Protein AF-A0A2V7TLX1-F1 (afdb_monomer_lite)

pLDDT: mean 91.89, std 9.74, range [43.75, 98.81]

Sequence (243 aa):
MSEQTPYLSAVVTSRNDDHGGNLLPRMQVFTSAFIEQCKRHGLAAELIVVEWNPPPKRPSLADALRWPQDPGPCRVRLIRVPPEIHRRLRHAEALPLFQMIAKNAGIRRARGRFVLSTNIDILFSDELMRFLASGTLEPGRMYRIDRHDVLPDVPVDAPVEEQLAYCERHLLRVNTLEGTFRVEPEGLWQLDPEDIAGKDSGIRLGRGWYPPYADVGIPYRWAHTEAEIIVLPD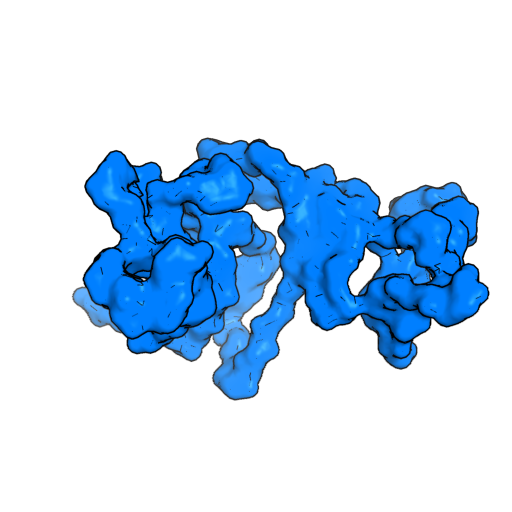GSPGSGLVV

Radius of gyration: 20.84 Å; chains: 1; bounding box: 49×42×55 Å

Secondary structure (DSSP, 8-state):
---PPPSEEEEEEE-SS-TTSSHHHHHHHHHHHHHHHHHHHT--EEEEEEEES--TTS--HHHHS---S--TTEEEEEEEE-HHHHTTSTTTTT-S--HHHHHHHHHTT--SSEEEE--TT-PPPHHHHHHHHTT---TT-----PEEEE-S---TTS-HHHHHHHHHHSEEEEE-SS-EEEB-TTSPBPPPSSSSS-TTSSEEE-TTEEEEEEETTEEEEEE-TT--EEE-TTS-GGGPEE-

Structure (mmCIF, N/CA/C/O backbone):
data_AF-A0A2V7TLX1-F1
#
_entry.id   AF-A0A2V7TLX1-F1
#
loop_
_atom_site.group_PDB
_atom_site.id
_atom_site.type_symbol
_atom_site.label_atom_id
_atom_site.label_alt_id
_atom_site.label_comp_id
_atom_site.label_asym_id
_atom_site.label_entity_id
_atom_site.label_seq_id
_atom_site.pdbx_PDB_ins_code
_atom_site.Cartn_x
_atom_site.Cartn_y
_atom_site.Cartn_z
_atom_site.occupancy
_atom_site.B_iso_or_equiv
_atom_site.auth_seq_id
_atom_site.auth_comp_id
_atom_site.auth_asym_id
_atom_site.auth_atom_id
_atom_site.pdbx_PDB_model_num
ATOM 1 N N . MET A 1 1 ? -13.221 20.605 21.658 1.00 43.75 1 MET A N 1
ATOM 2 C CA . MET A 1 1 ? -12.476 20.677 20.383 1.00 43.75 1 MET A CA 1
ATOM 3 C C . MET A 1 1 ? -13.393 20.133 19.307 1.00 43.75 1 MET A C 1
ATOM 5 O O . MET A 1 1 ? -13.808 18.989 19.434 1.00 43.75 1 MET A O 1
ATOM 9 N N . SER A 1 2 ? -13.809 20.947 18.337 1.00 46.53 2 SER A N 1
ATOM 10 C CA . SER A 1 2 ? -14.586 20.449 17.198 1.00 46.53 2 SER A CA 1
ATOM 11 C C . SER A 1 2 ? -13.766 19.373 16.480 1.00 46.53 2 SER A C 1
ATOM 13 O O . SER A 1 2 ? -12.580 19.572 16.220 1.00 46.53 2 SER A O 1
ATOM 15 N N . GLU A 1 3 ? -14.354 18.201 16.222 1.00 60.88 3 GLU A N 1
ATOM 16 C CA . GLU A 1 3 ? -13.690 17.183 15.405 1.00 60.88 3 GLU A CA 1
ATOM 17 C C . GLU A 1 3 ? -13.549 17.735 13.986 1.00 60.88 3 GLU A C 1
ATOM 19 O O . GLU A 1 3 ? -14.518 17.789 13.231 1.00 60.88 3 GLU A O 1
ATOM 24 N N . GLN A 1 4 ? -12.346 18.187 13.630 1.00 74.88 4 GLN A N 1
ATOM 25 C CA . GLN A 1 4 ? -12.041 18.533 12.250 1.00 74.88 4 GLN A CA 1
ATOM 26 C C . GLN A 1 4 ? -12.227 17.272 11.399 1.00 74.88 4 GLN A C 1
ATOM 28 O O . GLN A 1 4 ? -11.688 16.210 11.714 1.00 74.88 4 GLN A O 1
ATOM 33 N N . THR A 1 5 ? -13.058 17.376 10.364 1.00 89.00 5 THR A N 1
ATOM 34 C CA . THR A 1 5 ? -13.314 16.271 9.435 1.00 89.00 5 THR A CA 1
ATOM 35 C C . THR A 1 5 ? -11.999 15.898 8.741 1.00 89.00 5 THR A C 1
ATOM 37 O O . THR A 1 5 ? -11.351 16.804 8.210 1.00 89.00 5 THR A O 1
ATOM 40 N N . PRO A 1 6 ? -11.578 14.617 8.740 1.00 96.06 6 PRO A N 1
ATOM 41 C CA . PRO A 1 6 ? -10.360 14.209 8.049 1.00 96.06 6 PRO A CA 1
ATOM 42 C C . PRO A 1 6 ? -10.424 14.569 6.562 1.00 96.06 6 PRO A C 1
ATOM 44 O O . PRO A 1 6 ? -11.471 14.470 5.919 1.00 96.06 6 PRO A O 1
ATOM 47 N N . TYR A 1 7 ? -9.295 14.954 5.982 1.00 98.19 7 TYR A N 1
ATOM 48 C CA . TYR A 1 7 ? -9.180 15.086 4.537 1.00 98.19 7 TYR A CA 1
ATOM 49 C C . TYR A 1 7 ? -9.198 13.706 3.867 1.00 98.19 7 TYR A C 1
ATOM 51 O O . TYR A 1 7 ? -9.928 13.500 2.896 1.00 98.19 7 TYR A O 1
ATOM 59 N N . LEU A 1 8 ? -8.463 12.748 4.440 1.00 98.44 8 LEU A N 1
ATOM 60 C CA . LEU A 1 8 ? -8.288 11.400 3.903 1.00 98.44 8 LEU A CA 1
ATOM 61 C C . LEU A 1 8 ? -8.666 10.322 4.928 1.00 98.44 8 LEU A C 1
ATOM 63 O O . LEU A 1 8 ? -8.202 10.352 6.064 1.00 98.44 8 LEU A O 1
ATOM 67 N N . SER A 1 9 ? -9.442 9.326 4.505 1.00 98.69 9 SER A N 1
ATOM 68 C CA . SER A 1 9 ? -9.605 8.055 5.215 1.00 98.69 9 SER A CA 1
ATOM 69 C C . SER A 1 9 ? -8.794 6.969 4.520 1.00 98.69 9 SER A C 1
ATOM 71 O O . SER A 1 9 ? -9.193 6.482 3.461 1.00 98.69 9 SER A O 1
ATOM 73 N N . ALA A 1 10 ? -7.677 6.559 5.115 1.00 98.62 10 ALA A N 1
ATOM 74 C CA . ALA A 1 10 ? -6.947 5.375 4.685 1.00 98.62 10 ALA A CA 1
ATOM 75 C C . ALA A 1 10 ? -7.620 4.130 5.275 1.00 98.62 10 ALA A C 1
ATOM 77 O O . ALA A 1 10 ? -7.697 3.971 6.491 1.00 98.62 10 ALA A O 1
ATOM 78 N N . VAL A 1 11 ? -8.142 3.253 4.422 1.00 98.81 11 VAL A N 1
ATOM 79 C CA . VAL A 1 11 ? -8.845 2.030 4.816 1.00 98.81 11 VAL A CA 1
ATOM 80 C C . VAL A 1 11 ? -8.002 0.821 4.447 1.00 98.81 11 VAL A C 1
ATOM 82 O O . VAL A 1 11 ? -7.790 0.530 3.265 1.00 98.81 11 VAL A O 1
ATOM 85 N N . VAL A 1 12 ? -7.592 0.083 5.473 1.00 98.56 12 VAL A N 1
ATOM 86 C CA . VAL A 1 12 ? -6.841 -1.168 5.363 1.00 98.56 12 VAL A CA 1
ATOM 87 C C . VAL A 1 12 ? -7.573 -2.296 6.076 1.00 98.56 12 VAL A C 1
ATOM 89 O O . VAL A 1 12 ? -8.433 -2.078 6.932 1.00 98.56 12 VAL A O 1
ATOM 92 N N . THR A 1 13 ? -7.241 -3.532 5.722 1.00 97.62 13 THR A N 1
ATOM 93 C CA . THR A 1 13 ? -7.793 -4.713 6.381 1.00 97.62 13 THR A CA 1
ATOM 94 C C . THR A 1 13 ? -6.721 -5.754 6.605 1.00 97.62 13 THR A C 1
ATOM 96 O O . THR A 1 13 ? -5.828 -5.918 5.776 1.00 97.62 13 THR A O 1
ATOM 99 N N . SER A 1 14 ? -6.826 -6.444 7.734 1.00 96.44 14 SER A N 1
ATOM 100 C CA . SER A 1 14 ? -5.972 -7.570 8.069 1.00 96.44 14 SER A CA 1
ATOM 101 C C . SER A 1 14 ? -6.620 -8.413 9.166 1.00 96.44 14 SER A C 1
ATOM 103 O O . SER A 1 14 ? -7.739 -8.151 9.611 1.00 96.44 14 SER A O 1
ATOM 105 N N . ARG A 1 15 ? -5.899 -9.431 9.607 1.00 95.12 15 ARG A N 1
ATOM 106 C CA . ARG A 1 15 ? -6.121 -10.195 10.829 1.00 95.12 15 ARG A CA 1
ATOM 107 C C . ARG A 1 15 ? -4.757 -10.660 11.319 1.00 95.12 15 ARG A C 1
ATOM 109 O O . ARG A 1 15 ? -3.830 -10.807 10.530 1.00 95.12 15 ARG A O 1
ATOM 116 N N . ASN A 1 16 ? -4.617 -10.878 12.617 1.00 94.38 16 ASN A N 1
ATOM 117 C CA . ASN A 1 16 ? -3.344 -11.312 13.181 1.00 94.38 16 ASN A CA 1
ATOM 118 C C . ASN A 1 16 ? -3.100 -12.811 12.915 1.00 94.38 16 ASN A C 1
ATOM 120 O O . ASN A 1 16 ? -3.182 -13.602 13.841 1.00 94.38 16 ASN A O 1
ATOM 124 N N . ASP A 1 17 ? -2.874 -13.247 11.675 1.00 87.50 17 ASP A N 1
ATOM 125 C CA . ASP A 1 17 ? -2.700 -14.667 11.304 1.00 87.50 17 ASP A CA 1
ATOM 126 C C . ASP A 1 17 ? -1.430 -14.969 10.487 1.00 87.50 17 ASP A C 1
ATOM 128 O O . ASP A 1 17 ? -1.265 -16.091 10.016 1.00 87.50 17 ASP A O 1
ATOM 132 N N . ASP A 1 18 ? -0.534 -13.987 10.343 1.00 81.44 18 ASP A N 1
ATOM 133 C CA . ASP A 1 18 ? 0.678 -14.054 9.512 1.00 81.44 18 ASP A CA 1
ATOM 134 C C . ASP A 1 18 ? 0.422 -14.451 8.050 1.00 81.44 18 ASP A C 1
ATOM 136 O O . ASP A 1 18 ? 1.293 -15.029 7.394 1.00 81.44 18 ASP A O 1
ATOM 140 N N . HIS A 1 19 ? -0.759 -14.131 7.509 1.00 77.62 19 HIS A N 1
ATOM 141 C CA . HIS A 1 19 ? -1.060 -14.361 6.101 1.00 77.62 19 HIS A CA 1
ATOM 142 C C . HIS A 1 19 ? 0.017 -13.755 5.183 1.00 77.62 19 HIS A C 1
ATOM 144 O O . HIS A 1 19 ? 0.384 -12.587 5.306 1.00 77.62 19 HIS A O 1
ATOM 150 N N . GLY A 1 20 ? 0.534 -14.557 4.248 1.00 67.12 20 GLY A N 1
ATOM 151 C CA . GLY A 1 20 ? 1.622 -14.142 3.357 1.00 67.12 20 GLY A CA 1
ATOM 152 C C . GLY A 1 20 ? 3.006 -14.072 4.020 1.00 67.12 20 GLY A C 1
ATOM 153 O O . GLY A 1 20 ? 3.917 -13.515 3.416 1.00 67.12 20 GLY A O 1
ATOM 154 N N . GLY A 1 21 ? 3.166 -14.617 5.235 1.00 76.12 21 GLY A N 1
ATOM 155 C CA . GLY A 1 21 ? 4.427 -14.705 5.979 1.00 76.12 21 GLY A CA 1
ATOM 156 C C . GLY A 1 21 ? 4.896 -13.360 6.538 1.00 76.12 21 GLY A C 1
ATOM 157 O O . GLY A 1 21 ? 4.836 -12.351 5.847 1.00 76.12 21 GLY A O 1
ATOM 158 N N . ASN A 1 22 ? 5.379 -13.331 7.784 1.00 80.94 22 ASN A N 1
ATOM 159 C CA . ASN A 1 22 ? 5.960 -12.140 8.427 1.00 80.94 22 ASN A CA 1
ATOM 160 C C . ASN A 1 22 ? 5.090 -10.858 8.327 1.00 80.94 22 ASN A C 1
ATOM 162 O O . ASN A 1 22 ? 5.598 -9.757 8.114 1.00 80.94 22 ASN A O 1
ATOM 166 N N . LEU A 1 23 ? 3.759 -10.992 8.420 1.00 88.31 23 LEU A N 1
ATOM 167 C CA . LEU A 1 23 ? 2.836 -9.880 8.163 1.00 88.31 23 LEU A CA 1
ATOM 168 C C . LEU A 1 23 ? 2.810 -8.866 9.310 1.00 88.31 23 LEU A C 1
ATOM 170 O O . LEU A 1 23 ? 2.721 -7.672 9.048 1.00 88.31 23 LEU A O 1
ATOM 174 N N . LEU A 1 24 ? 2.895 -9.307 10.571 1.00 93.44 24 LEU A N 1
ATOM 175 C CA . LEU A 1 24 ? 2.819 -8.398 11.720 1.00 93.44 24 LEU A CA 1
ATOM 176 C C . LEU A 1 24 ? 3.921 -7.318 11.706 1.00 93.44 24 LEU A C 1
ATOM 178 O O . LEU A 1 24 ? 3.578 -6.145 11.862 1.00 93.44 24 LEU A O 1
ATOM 182 N N . PRO A 1 25 ? 5.197 -7.638 11.418 1.00 94.44 25 PRO A N 1
ATOM 183 C CA . PRO A 1 25 ? 6.226 -6.613 11.243 1.00 94.44 25 PRO A CA 1
ATOM 184 C C . PRO A 1 25 ? 5.974 -5.670 10.062 1.00 94.44 25 PRO A C 1
ATOM 186 O O . PRO A 1 25 ? 6.163 -4.463 10.203 1.00 94.44 25 PRO A O 1
ATOM 189 N N . ARG A 1 26 ? 5.469 -6.172 8.925 1.00 94.62 26 ARG A N 1
ATOM 190 C CA . ARG A 1 26 ? 5.087 -5.310 7.789 1.00 94.62 26 ARG A CA 1
ATOM 191 C C . ARG A 1 26 ? 3.934 -4.367 8.136 1.00 94.62 26 ARG A C 1
ATOM 193 O O . ARG A 1 26 ? 3.970 -3.196 7.770 1.00 94.62 26 ARG A O 1
ATOM 200 N N . MET A 1 27 ? 2.944 -4.856 8.886 1.00 96.12 27 MET A N 1
ATOM 201 C CA . MET A 1 27 ? 1.859 -4.028 9.415 1.00 96.12 27 MET A CA 1
ATOM 202 C C . MET A 1 27 ? 2.399 -2.940 10.340 1.00 96.12 27 MET A C 1
ATOM 204 O O . MET A 1 27 ? 1.956 -1.800 10.245 1.00 96.12 27 MET A O 1
ATOM 208 N N . GLN A 1 28 ? 3.379 -3.263 11.191 1.00 96.88 28 GLN A N 1
ATOM 209 C CA . GLN A 1 28 ? 4.017 -2.277 12.058 1.00 96.88 28 GLN A CA 1
ATOM 210 C C . GLN A 1 28 ? 4.707 -1.175 11.246 1.00 96.88 28 GLN A C 1
ATOM 212 O O . GLN A 1 28 ? 4.450 -0.000 11.509 1.00 96.88 28 GLN A O 1
ATOM 217 N N . VAL A 1 29 ? 5.519 -1.549 10.248 1.00 97.06 29 VAL A N 1
ATOM 218 C CA . VAL A 1 29 ? 6.183 -0.618 9.315 1.00 97.06 29 VAL A CA 1
ATOM 219 C C . VAL A 1 29 ? 5.157 0.318 8.677 1.00 97.06 29 VAL A C 1
ATOM 221 O O . VAL A 1 29 ? 5.281 1.536 8.785 1.00 97.06 29 VAL A O 1
ATOM 224 N N . PHE A 1 30 ? 4.085 -0.240 8.113 1.00 97.81 30 PHE A N 1
ATOM 225 C CA . PHE A 1 30 ? 2.996 0.529 7.516 1.00 97.81 30 PHE A CA 1
ATOM 226 C C . PHE A 1 30 ? 2.353 1.519 8.493 1.00 97.81 30 PHE A C 1
ATOM 228 O O . PHE A 1 30 ? 2.250 2.709 8.192 1.00 97.81 30 PHE A O 1
ATOM 235 N N . THR A 1 31 ? 1.902 1.045 9.661 1.00 97.44 31 THR A N 1
ATOM 236 C CA . THR A 1 31 ? 1.167 1.895 10.607 1.00 97.44 31 THR A CA 1
ATOM 237 C C . THR A 1 31 ? 2.046 2.999 11.176 1.00 97.44 31 THR A C 1
ATOM 239 O O . THR A 1 31 ? 1.590 4.137 11.267 1.00 97.44 31 THR A O 1
ATOM 242 N N . SER A 1 32 ? 3.305 2.688 11.507 1.00 96.62 32 SER A N 1
ATOM 243 C CA . SER A 1 32 ? 4.266 3.675 12.001 1.00 96.62 32 SER A CA 1
ATOM 244 C C . SER A 1 32 ? 4.540 4.734 10.936 1.00 96.62 32 SER A C 1
ATOM 246 O O . SER A 1 32 ? 4.393 5.924 11.208 1.00 96.62 32 SER A O 1
ATOM 248 N N . ALA A 1 33 ? 4.865 4.309 9.712 1.00 97.62 33 ALA A N 1
ATOM 249 C CA . ALA A 1 33 ? 5.232 5.222 8.640 1.00 97.62 33 ALA A CA 1
ATOM 250 C C . ALA A 1 33 ? 4.067 6.100 8.180 1.00 97.62 33 ALA A C 1
ATOM 252 O O . ALA A 1 33 ? 4.253 7.296 7.977 1.00 97.62 33 ALA A O 1
ATOM 253 N N . PHE A 1 34 ? 2.856 5.549 8.055 1.00 98.25 34 PHE A N 1
ATOM 254 C CA . PHE A 1 34 ? 1.694 6.342 7.657 1.00 98.25 34 PHE A CA 1
ATOM 255 C C . PHE A 1 34 ? 1.375 7.437 8.682 1.00 98.25 34 PHE A C 1
ATOM 257 O O . PHE A 1 34 ? 1.154 8.587 8.300 1.00 98.25 34 PHE A O 1
ATOM 264 N N . ILE A 1 35 ? 1.375 7.101 9.978 1.00 97.81 35 ILE A N 1
ATOM 265 C CA . ILE A 1 35 ? 1.081 8.069 11.044 1.00 97.81 35 ILE A CA 1
ATOM 266 C C . ILE A 1 35 ? 2.177 9.140 11.116 1.00 97.81 35 ILE A C 1
ATOM 268 O O . ILE A 1 35 ? 1.863 10.330 11.168 1.00 97.81 35 ILE A O 1
ATOM 272 N N . GLU A 1 36 ? 3.446 8.734 11.057 1.00 97.12 36 GLU A N 1
ATOM 273 C CA . GLU A 1 36 ? 4.585 9.656 11.070 1.00 97.12 36 GLU A CA 1
ATOM 274 C C . GLU A 1 36 ? 4.572 10.596 9.858 1.00 97.12 36 GLU A C 1
ATOM 276 O O . GLU A 1 36 ? 4.721 11.806 10.012 1.00 97.12 36 GLU A O 1
ATOM 281 N N . GLN A 1 37 ? 4.297 10.091 8.652 1.00 97.88 37 GLN A N 1
ATOM 282 C CA . GLN A 1 37 ? 4.191 10.949 7.470 1.00 97.88 37 GLN A CA 1
ATOM 283 C C . GLN A 1 37 ? 2.980 11.886 7.528 1.00 97.88 37 GLN A C 1
ATOM 285 O O . GLN A 1 37 ? 3.084 13.039 7.105 1.00 97.88 37 GLN A O 1
ATOM 290 N N . CYS A 1 38 ? 1.849 11.453 8.099 1.00 98.06 38 CYS A N 1
ATOM 291 C CA . CYS A 1 38 ? 0.728 12.363 8.342 1.00 98.06 38 CYS A CA 1
ATOM 292 C C . CYS A 1 38 ? 1.127 13.508 9.280 1.00 98.06 38 CYS A C 1
ATOM 294 O O . CYS A 1 38 ? 0.777 14.659 9.022 1.00 98.06 38 CYS A O 1
ATOM 296 N N . LYS A 1 39 ? 1.880 13.207 10.346 1.00 96.88 39 LYS A N 1
ATOM 297 C CA . LYS A 1 39 ? 2.404 14.207 11.282 1.00 96.88 39 LYS A CA 1
ATOM 298 C C . LYS A 1 39 ? 3.371 15.168 10.597 1.00 96.88 39 LYS A C 1
ATOM 300 O O . LYS A 1 39 ? 3.183 16.378 10.693 1.00 96.88 39 LYS A O 1
ATOM 305 N N . ARG A 1 40 ? 4.351 14.631 9.873 1.00 96.62 40 ARG A N 1
ATOM 306 C CA . ARG A 1 40 ? 5.380 15.381 9.145 1.00 96.62 40 ARG A CA 1
ATOM 307 C C . ARG A 1 40 ? 4.802 16.381 8.151 1.00 96.62 40 ARG A C 1
ATOM 309 O O . ARG A 1 40 ? 5.229 17.529 8.125 1.00 96.62 40 ARG A O 1
ATOM 316 N N . HIS A 1 41 ? 3.830 15.945 7.353 1.00 97.75 41 HIS A N 1
ATOM 317 C CA . HIS A 1 41 ? 3.259 16.751 6.270 1.00 97.75 41 HIS A CA 1
ATOM 318 C C . HIS A 1 41 ? 1.988 17.505 6.674 1.00 97.75 41 HIS A C 1
ATOM 320 O O . HIS A 1 41 ? 1.409 18.214 5.856 1.00 97.75 41 HIS A O 1
ATOM 326 N N . GLY A 1 42 ? 1.526 17.363 7.921 1.00 96.88 42 GLY A N 1
ATOM 327 C CA . GLY A 1 42 ? 0.304 18.016 8.397 1.00 96.88 42 GLY A CA 1
ATOM 328 C C . GLY A 1 42 ? -0.982 17.481 7.753 1.00 96.88 42 GLY A C 1
ATOM 329 O O . GLY A 1 42 ? -1.986 18.191 7.692 1.00 96.88 42 GLY A O 1
ATOM 330 N N . LEU A 1 43 ? -0.980 16.235 7.269 1.00 97.94 43 LEU A N 1
ATOM 331 C CA . LEU A 1 43 ? -2.151 15.617 6.650 1.00 97.94 43 LEU A CA 1
ATOM 332 C C . LEU A 1 43 ? -3.172 15.212 7.725 1.00 97.94 43 LEU A C 1
ATOM 334 O O . LEU A 1 43 ? -2.971 14.250 8.466 1.00 97.94 43 LEU A O 1
ATOM 338 N N . ALA A 1 44 ? -4.307 15.912 7.772 1.00 97.69 44 ALA A N 1
ATOM 339 C CA . ALA A 1 44 ? -5.460 15.516 8.579 1.00 97.69 44 ALA A CA 1
ATOM 340 C C . ALA A 1 44 ? -6.079 14.223 8.026 1.00 97.69 44 ALA A C 1
ATOM 342 O O . ALA A 1 44 ? -6.865 14.254 7.078 1.00 97.69 44 ALA A O 1
ATOM 343 N N . ALA A 1 45 ? -5.732 13.085 8.620 1.00 98.00 45 ALA A N 1
ATOM 344 C CA . ALA A 1 45 ? -6.156 11.768 8.160 1.00 98.00 45 ALA A CA 1
ATOM 345 C C . ALA A 1 45 ? -6.879 10.976 9.251 1.00 98.00 45 ALA A C 1
ATOM 347 O O . ALA A 1 45 ? -6.748 11.228 10.449 1.00 98.00 45 ALA A O 1
ATOM 348 N N . GLU A 1 46 ? -7.621 9.959 8.834 1.00 97.75 46 GLU A N 1
ATOM 349 C CA . GLU A 1 46 ? -7.916 8.820 9.691 1.00 97.75 46 GLU A CA 1
ATOM 350 C C . GLU A 1 46 ? -7.395 7.527 9.061 1.00 97.75 46 GLU A C 1
ATOM 352 O O . GLU A 1 46 ? -7.547 7.295 7.861 1.00 97.75 46 GLU A O 1
ATOM 357 N N . LEU A 1 47 ? -6.799 6.674 9.889 1.00 98.50 47 LEU A N 1
ATOM 358 C CA . LEU A 1 47 ? -6.425 5.313 9.540 1.00 98.50 47 LEU A CA 1
ATOM 359 C C . LEU A 1 47 ? -7.477 4.358 10.100 1.00 98.50 47 LEU A C 1
ATOM 361 O O . LEU A 1 47 ? -7.596 4.182 11.314 1.00 98.50 47 LEU A O 1
ATOM 365 N N . ILE A 1 48 ? -8.236 3.727 9.212 1.00 98.62 48 ILE A N 1
ATOM 366 C CA . ILE A 1 48 ? -9.225 2.710 9.551 1.00 98.62 48 ILE A CA 1
ATOM 367 C C . ILE A 1 48 ? -8.619 1.330 9.313 1.00 98.62 48 ILE A C 1
ATOM 369 O O . ILE A 1 48 ? -8.416 0.922 8.169 1.00 98.62 48 ILE A O 1
ATOM 373 N N . VAL A 1 49 ? -8.406 0.585 10.397 1.00 98.50 49 VAL A N 1
ATOM 374 C CA . VAL A 1 49 ? -7.948 -0.807 10.351 1.00 98.50 49 VAL A CA 1
ATOM 375 C C . VAL A 1 49 ? -9.133 -1.729 10.598 1.00 98.50 49 VAL A C 1
ATOM 377 O O . VAL A 1 49 ? -9.675 -1.786 11.703 1.00 98.50 49 VAL A O 1
ATOM 380 N N . VAL A 1 50 ? -9.553 -2.460 9.566 1.00 98.69 50 VAL A N 1
ATOM 381 C CA . VAL A 1 50 ? -10.608 -3.471 9.688 1.00 98.69 50 VAL A CA 1
ATOM 382 C C . VAL A 1 50 ? -9.981 -4.823 10.001 1.00 98.69 50 VAL A C 1
ATOM 384 O O . VAL A 1 50 ? -9.481 -5.506 9.102 1.00 98.69 50 VAL A O 1
ATOM 387 N N . GLU A 1 51 ? -10.033 -5.206 11.274 1.00 97.94 51 GLU A N 1
ATOM 388 C CA . GLU A 1 51 ? -9.618 -6.524 11.743 1.00 97.94 51 GLU A CA 1
ATOM 389 C C . GLU A 1 51 ? -10.739 -7.537 11.485 1.00 97.94 51 GLU A C 1
ATOM 391 O O . GLU A 1 51 ? -11.761 -7.554 12.177 1.00 97.94 51 GLU A O 1
ATOM 396 N N . TRP A 1 52 ? -10.579 -8.367 10.458 1.00 97.81 52 TRP A N 1
ATOM 397 C CA . TRP A 1 52 ? -11.650 -9.231 9.969 1.00 97.81 52 TRP A CA 1
ATOM 398 C C . TRP A 1 52 ? -11.457 -10.689 10.378 1.00 97.81 52 TRP A C 1
ATOM 400 O O . TRP A 1 52 ? -10.450 -11.303 10.040 1.00 97.81 52 TRP A O 1
ATOM 410 N N . ASN A 1 53 ? -12.471 -11.278 11.020 1.00 97.12 53 ASN A N 1
ATOM 411 C CA . ASN A 1 53 ? -12.460 -12.679 11.452 1.00 97.12 53 ASN A CA 1
ATOM 412 C C . ASN A 1 53 ? -11.201 -13.035 12.282 1.00 97.12 53 ASN A C 1
ATOM 414 O O . ASN A 1 53 ? -10.524 -14.007 11.959 1.00 97.12 53 ASN A O 1
ATOM 418 N N . PRO A 1 54 ? -10.829 -12.265 13.323 1.00 95.75 54 PRO A N 1
ATOM 419 C CA . PRO A 1 54 ? -9.560 -12.472 14.021 1.00 95.75 54 PRO A CA 1
ATOM 420 C C . PRO A 1 54 ? -9.445 -13.880 14.636 1.00 95.75 54 PRO A C 1
ATOM 422 O O . PRO A 1 54 ? -10.440 -14.392 15.165 1.00 95.75 54 PRO A O 1
ATOM 425 N N . PRO A 1 55 ? -8.252 -14.513 14.611 1.00 93.50 55 PRO A N 1
ATOM 426 C CA . PRO A 1 55 ? -8.038 -15.799 15.268 1.00 93.50 55 PRO A CA 1
ATOM 427 C C . PRO A 1 55 ? -8.298 -15.708 16.781 1.00 93.50 55 PRO A C 1
ATOM 429 O O . PRO A 1 55 ? -7.775 -14.809 17.433 1.00 93.50 55 PRO A O 1
ATOM 432 N N . PRO A 1 56 ? -9.029 -16.661 17.389 1.00 89.62 56 PRO A N 1
ATOM 433 C CA . PRO A 1 56 ? -9.450 -16.558 18.790 1.00 89.62 56 PRO A CA 1
ATOM 434 C C . PRO A 1 56 ? -8.303 -16.659 19.807 1.00 89.62 56 PRO A C 1
ATOM 436 O O . PRO A 1 56 ? -8.477 -16.270 20.956 1.00 89.62 56 PRO A O 1
ATOM 439 N N . LYS A 1 57 ? -7.148 -17.207 19.409 1.00 92.00 57 LYS A N 1
ATOM 440 C CA . LYS A 1 57 ? -5.985 -17.450 20.283 1.00 92.00 57 LYS A CA 1
ATOM 441 C C . LYS A 1 57 ? -4.824 -16.482 20.043 1.00 92.00 57 LYS A C 1
ATOM 443 O O . LYS A 1 57 ? -3.726 -16.730 20.530 1.00 92.00 57 LYS A O 1
ATOM 448 N N . ARG A 1 58 ? -5.032 -15.429 19.254 1.00 92.94 58 ARG A N 1
ATOM 449 C CA . ARG A 1 58 ? -4.010 -14.413 18.997 1.00 92.94 58 ARG A CA 1
ATOM 450 C C . ARG A 1 58 ? -4.478 -13.058 19.526 1.00 92.94 58 ARG A C 1
ATOM 452 O O . ARG A 1 58 ? -5.687 -12.818 19.539 1.00 92.94 58 ARG A O 1
ATOM 459 N N . PRO A 1 59 ? -3.551 -12.194 19.979 1.00 95.19 59 PRO A N 1
ATOM 460 C CA . PRO A 1 59 ? -3.899 -10.837 20.377 1.00 95.19 59 PRO A CA 1
ATOM 461 C C . PRO A 1 59 ? -4.592 -10.105 19.231 1.00 95.19 59 PRO A C 1
ATOM 463 O O . PRO A 1 59 ? -4.304 -10.374 18.057 1.00 95.19 59 PRO A O 1
ATOM 466 N N . SER A 1 60 ? -5.482 -9.177 19.572 1.00 95.75 60 SER A N 1
ATOM 467 C CA . SER A 1 60 ? -6.083 -8.306 18.567 1.00 95.75 60 SER A CA 1
ATOM 468 C C . SER A 1 60 ? -5.006 -7.446 17.901 1.00 95.75 60 SER A C 1
ATOM 470 O O . SER A 1 60 ? -3.945 -7.216 18.482 1.00 95.75 60 SER A O 1
ATOM 472 N N . LEU A 1 61 ? -5.270 -6.917 16.707 1.00 96.25 61 LEU A N 1
ATOM 473 C CA . LEU A 1 61 ? -4.360 -5.941 16.091 1.00 96.25 61 LEU A CA 1
ATOM 474 C C . LEU A 1 61 ? -4.187 -4.674 16.944 1.00 96.25 61 LEU A C 1
ATOM 476 O O . LEU A 1 61 ? -3.152 -4.023 16.841 1.00 96.25 61 LEU A O 1
ATOM 480 N N . ALA A 1 62 ? -5.161 -4.342 17.801 1.00 95.69 62 ALA A N 1
ATOM 481 C CA . ALA A 1 62 ? -5.027 -3.244 18.757 1.00 95.69 62 ALA A CA 1
ATOM 482 C C . ALA A 1 62 ? -3.888 -3.504 19.751 1.00 95.69 62 ALA A C 1
ATOM 484 O O . ALA A 1 62 ? -3.129 -2.588 20.049 1.00 95.69 62 ALA A O 1
ATOM 485 N N . ASP A 1 63 ? -3.762 -4.751 20.211 1.00 96.06 63 ASP A N 1
ATOM 486 C CA . ASP A 1 63 ? -2.789 -5.161 21.228 1.00 96.06 63 ASP A CA 1
ATOM 487 C C . ASP A 1 63 ? -1.448 -5.601 20.619 1.00 96.06 63 ASP A C 1
ATOM 489 O O . ASP A 1 63 ? -0.408 -5.509 21.264 1.00 96.06 63 ASP A O 1
ATOM 493 N N . ALA A 1 64 ? -1.467 -6.125 19.390 1.00 95.88 64 ALA A N 1
ATOM 494 C CA . ALA A 1 64 ? -0.288 -6.677 18.725 1.00 95.88 64 ALA A CA 1
ATOM 495 C C . ALA A 1 64 ? 0.605 -5.609 18.071 1.00 95.88 64 ALA A C 1
ATOM 497 O O . ALA A 1 64 ? 1.798 -5.848 17.889 1.00 95.88 64 ALA A O 1
ATOM 498 N N . LEU A 1 65 ? 0.034 -4.465 17.683 1.00 96.44 65 LEU A N 1
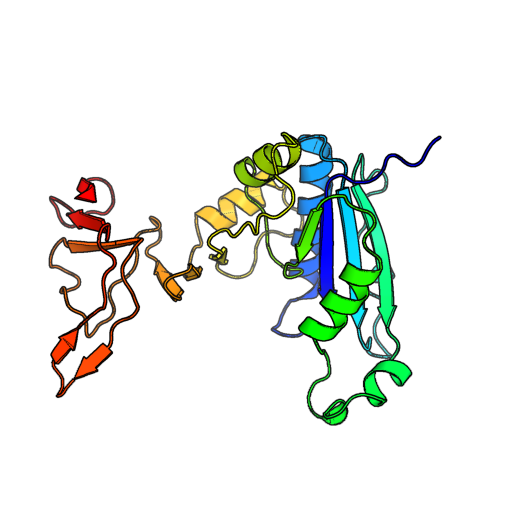ATOM 499 C CA . LEU A 1 65 ? 0.753 -3.358 17.051 1.00 96.44 65 LEU A CA 1
ATOM 500 C C . LEU A 1 65 ? 1.108 -2.277 18.076 1.00 96.44 65 LEU A C 1
ATOM 502 O O . LEU A 1 65 ? 0.358 -2.001 19.011 1.00 96.44 65 LEU A O 1
ATOM 506 N N . ARG A 1 66 ? 2.253 -1.626 17.868 1.00 95.81 66 ARG A N 1
ATOM 507 C CA . ARG A 1 66 ? 2.677 -0.443 18.618 1.00 95.81 66 ARG A CA 1
ATOM 508 C C . ARG A 1 66 ? 2.049 0.794 17.987 1.00 95.81 66 ARG A C 1
ATOM 510 O O . ARG A 1 66 ? 2.312 1.096 16.824 1.00 95.81 66 ARG A O 1
ATOM 517 N N . TRP A 1 67 ? 1.262 1.522 18.773 1.00 94.69 67 TRP A N 1
ATOM 518 C CA . TRP A 1 67 ? 0.637 2.780 18.367 1.00 94.69 67 TRP A CA 1
ATOM 519 C C . TRP A 1 67 ? 1.364 3.964 19.017 1.00 94.69 67 TRP A C 1
ATOM 521 O O . TRP A 1 67 ? 1.671 3.895 20.211 1.00 94.69 67 TRP A O 1
ATOM 531 N N . PRO A 1 68 ? 1.650 5.049 18.277 1.00 89.69 68 PRO A N 1
ATOM 532 C CA . PRO A 1 68 ? 2.309 6.218 18.849 1.00 89.69 68 PRO A CA 1
ATOM 533 C C . PRO A 1 68 ? 1.399 6.914 19.867 1.00 89.69 68 PRO A C 1
ATOM 535 O O . PRO A 1 68 ? 0.190 7.023 19.661 1.00 89.69 68 PRO A O 1
ATOM 538 N N . GLN A 1 69 ? 1.990 7.418 20.955 1.00 85.81 69 GLN A N 1
ATOM 539 C CA . GLN A 1 69 ? 1.257 8.172 21.983 1.00 85.81 69 GLN A CA 1
ATOM 540 C C . GLN A 1 69 ? 0.661 9.471 21.426 1.00 85.81 69 GLN A C 1
ATOM 542 O O . GLN A 1 69 ? -0.454 9.843 21.784 1.00 85.81 69 GLN A O 1
ATOM 547 N N . ASP A 1 70 ? 1.400 10.134 20.534 1.00 90.44 70 ASP A N 1
ATOM 548 C CA . ASP A 1 70 ? 0.958 11.313 19.796 1.00 90.44 70 ASP A CA 1
ATOM 549 C C . ASP A 1 70 ? 0.905 10.990 18.294 1.00 90.44 70 ASP A C 1
ATOM 551 O O . ASP A 1 70 ? 1.933 11.071 17.611 1.00 90.44 70 ASP A O 1
ATOM 555 N N . PRO A 1 71 ? -0.274 10.619 17.762 1.00 87.44 71 PRO A N 1
ATOM 556 C CA . PRO A 1 71 ? -0.443 10.336 16.344 1.00 87.44 71 PRO A CA 1
ATOM 557 C C . PRO A 1 71 ? -0.605 11.619 15.500 1.00 87.44 71 PRO A C 1
ATOM 559 O O . PRO A 1 71 ? -0.893 11.546 14.302 1.00 87.44 71 PRO A O 1
ATOM 562 N N . GLY A 1 72 ? -0.445 12.804 16.108 1.00 92.12 72 GLY A N 1
ATOM 563 C CA . GLY A 1 72 ? -0.583 14.093 15.445 1.00 92.12 72 GLY A CA 1
ATOM 564 C C . GLY A 1 72 ? -1.963 14.267 14.790 1.00 92.12 72 GLY A C 1
ATOM 565 O O . GLY A 1 72 ? -2.989 14.008 15.425 1.00 92.12 72 GLY A O 1
ATOM 566 N N . PRO A 1 73 ? -2.029 14.704 13.519 1.00 95.31 73 PRO A N 1
ATOM 567 C CA . PRO A 1 73 ? -3.287 14.921 12.811 1.00 95.31 73 PRO A CA 1
ATOM 568 C C . PRO A 1 73 ? -3.937 13.620 12.297 1.00 95.31 73 PRO A C 1
ATOM 570 O O . PRO A 1 73 ? -5.005 13.682 11.685 1.00 95.31 73 PRO A O 1
ATOM 573 N N . CYS A 1 74 ? -3.327 12.449 12.530 1.00 96.88 74 CYS A N 1
ATOM 574 C CA . CYS A 1 74 ? -3.851 11.155 12.102 1.00 96.88 74 CYS A CA 1
ATOM 575 C C . CYS A 1 74 ? -4.643 10.466 13.222 1.00 96.88 74 CYS A C 1
ATOM 577 O O . CYS A 1 74 ? -4.115 10.135 14.279 1.00 96.88 74 CYS A O 1
ATOM 579 N N . ARG A 1 75 ? -5.923 10.170 12.988 1.00 95.00 75 ARG A N 1
ATOM 580 C CA . ARG A 1 75 ? -6.763 9.422 13.937 1.00 95.00 75 ARG A CA 1
ATOM 581 C C . ARG A 1 75 ? -6.805 7.942 13.584 1.00 95.00 75 ARG A C 1
ATOM 583 O O . ARG A 1 75 ? -7.250 7.587 12.500 1.00 95.00 75 ARG A O 1
ATOM 590 N N . VAL A 1 76 ? -6.428 7.064 14.506 1.00 96.44 76 VAL A N 1
ATOM 591 C CA . VAL A 1 76 ? -6.514 5.612 14.289 1.00 96.44 76 VAL A CA 1
ATOM 592 C C . VAL A 1 76 ? -7.854 5.077 14.793 1.00 96.44 76 VAL A C 1
ATOM 594 O O . VAL A 1 76 ? -8.278 5.372 15.910 1.00 96.44 76 VAL A O 1
ATOM 597 N N . ARG A 1 77 ? -8.537 4.273 13.973 1.00 97.00 77 ARG A N 1
ATOM 598 C CA . ARG A 1 77 ? -9.798 3.606 14.314 1.00 97.00 77 ARG A CA 1
ATOM 599 C C . ARG A 1 77 ? -9.724 2.134 13.938 1.00 97.00 77 ARG A C 1
ATOM 601 O O . ARG A 1 77 ? -9.631 1.790 12.762 1.00 97.00 77 ARG A O 1
ATOM 608 N N . LEU A 1 78 ? -9.839 1.264 14.934 1.00 97.56 78 LEU A N 1
ATOM 609 C CA . LEU A 1 78 ? -9.891 -0.176 14.721 1.00 97.56 78 LEU A CA 1
ATOM 610 C C . LEU A 1 78 ? -11.340 -0.657 14.705 1.00 97.56 78 LEU A C 1
ATOM 612 O O . LEU A 1 78 ? -12.130 -0.345 15.596 1.00 97.56 78 LEU A O 1
ATOM 616 N N . ILE A 1 79 ? -11.696 -1.417 13.675 1.00 98.12 79 ILE A N 1
ATOM 617 C CA . ILE A 1 79 ? -13.019 -2.016 13.517 1.00 98.12 79 ILE A CA 1
ATOM 618 C C . ILE A 1 79 ? -12.837 -3.522 13.468 1.00 98.12 79 ILE A C 1
ATOM 620 O O . ILE A 1 79 ? -12.388 -4.072 12.465 1.00 98.12 79 ILE A O 1
ATOM 624 N N . ARG A 1 80 ? -13.239 -4.196 14.540 1.00 97.81 80 ARG A N 1
ATOM 625 C CA . ARG A 1 80 ? -13.250 -5.653 14.589 1.00 97.81 80 ARG A CA 1
ATOM 626 C C . ARG A 1 80 ? -14.539 -6.194 13.979 1.00 97.81 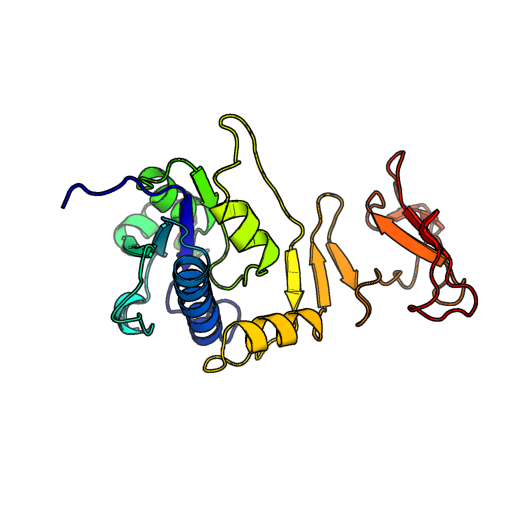80 ARG A C 1
ATOM 628 O O . ARG A 1 80 ? -15.632 -5.866 14.438 1.00 97.81 80 ARG A O 1
ATOM 635 N N . VAL A 1 81 ? -14.414 -7.062 12.978 1.00 97.88 81 VAL A N 1
ATOM 636 C CA . VAL A 1 81 ? -15.525 -7.865 12.458 1.00 97.88 81 VAL A CA 1
ATOM 637 C C . VAL A 1 81 ? -15.389 -9.287 12.993 1.00 97.88 81 VAL A C 1
ATOM 639 O O . VAL A 1 81 ? -14.421 -9.972 12.656 1.00 97.88 81 VAL A O 1
ATOM 642 N N . PRO A 1 82 ? -16.320 -9.749 13.842 1.00 96.81 82 PRO A N 1
ATOM 643 C CA . PRO A 1 82 ? -16.148 -11.007 14.546 1.00 96.81 82 PRO A CA 1
ATOM 644 C C . PRO A 1 82 ? -16.446 -12.218 13.636 1.00 96.81 82 PRO A C 1
ATOM 646 O O . PRO A 1 82 ? -17.151 -12.076 12.625 1.00 96.81 82 PRO A O 1
ATOM 649 N N . PRO A 1 83 ? -15.933 -13.416 13.977 1.00 96.69 83 PRO A N 1
ATOM 650 C CA . PRO A 1 83 ? -16.128 -14.637 13.192 1.00 96.69 83 PRO A CA 1
ATOM 651 C C . PRO A 1 83 ? -17.594 -14.963 12.878 1.00 96.69 83 PRO A C 1
ATOM 653 O O . PRO A 1 83 ? -17.894 -15.496 11.814 1.00 96.69 83 PRO A O 1
ATOM 656 N N . GLU A 1 84 ? -18.527 -14.600 13.756 1.00 97.56 84 GLU A N 1
ATOM 657 C CA . GLU A 1 84 ? -19.966 -14.840 13.594 1.00 97.56 84 GLU A CA 1
ATOM 658 C C . GLU A 1 84 ? -20.534 -14.084 12.388 1.00 97.56 84 GLU A C 1
ATOM 660 O O . GLU A 1 84 ? -21.407 -14.599 11.695 1.00 97.56 84 GLU A O 1
ATOM 665 N N . ILE A 1 85 ? -20.024 -12.883 12.095 1.00 97.38 85 ILE A N 1
ATOM 666 C CA . ILE A 1 85 ? -20.406 -12.126 10.895 1.00 97.38 85 ILE A CA 1
ATOM 667 C C . ILE A 1 85 ? -19.766 -12.743 9.654 1.00 97.38 85 ILE A C 1
ATOM 669 O O . ILE A 1 85 ? -20.425 -12.878 8.626 1.00 97.38 85 ILE A O 1
ATOM 673 N N . HIS A 1 86 ? -18.503 -13.154 9.754 1.00 97.50 86 HIS A N 1
ATOM 674 C CA . HIS A 1 86 ? -17.790 -13.783 8.651 1.00 97.50 86 HIS A CA 1
ATOM 675 C C . HIS A 1 86 ? -18.447 -15.096 8.199 1.00 97.50 86 HIS A C 1
ATOM 677 O O . HIS A 1 86 ? -18.676 -15.267 7.004 1.00 97.50 86 HIS A O 1
ATOM 683 N N . ARG A 1 87 ? -18.834 -15.970 9.142 1.00 97.44 87 ARG A N 1
ATOM 684 C CA . ARG A 1 87 ? -19.490 -17.265 8.872 1.00 97.44 87 ARG A CA 1
ATOM 685 C C . ARG A 1 87 ? -20.839 -17.146 8.151 1.00 97.44 87 ARG A C 1
ATOM 687 O O . ARG A 1 87 ? -21.308 -18.126 7.588 1.00 97.44 87 ARG A O 1
ATOM 694 N N . ARG A 1 88 ? -21.467 -15.963 8.138 1.00 97.31 88 ARG A N 1
ATOM 695 C CA . ARG A 1 88 ? -22.723 -15.717 7.401 1.00 97.31 88 ARG A CA 1
ATOM 696 C C . ARG A 1 88 ? -22.522 -15.564 5.894 1.00 97.31 88 ARG A C 1
ATOM 698 O O . ARG A 1 88 ? -23.504 -15.532 5.157 1.00 97.31 88 ARG A O 1
ATOM 705 N N . LEU A 1 89 ? -21.283 -15.398 5.436 1.00 97.00 89 LEU A N 1
ATOM 706 C CA . LEU A 1 89 ? -20.968 -15.184 4.030 1.00 97.00 89 LEU A CA 1
ATOM 707 C C . LEU A 1 89 ? -20.677 -16.511 3.330 1.00 97.00 89 LEU A C 1
ATOM 709 O O . LEU A 1 89 ? -20.104 -17.437 3.904 1.00 97.00 89 LEU A O 1
ATOM 713 N N . ARG A 1 90 ? -21.038 -16.585 2.047 1.00 96.62 90 ARG A N 1
ATOM 714 C CA . ARG A 1 90 ? -20.687 -17.726 1.200 1.00 96.62 90 ARG A CA 1
ATOM 715 C C . ARG A 1 90 ? -19.160 -17.886 1.162 1.00 96.62 90 ARG A C 1
ATOM 717 O O . ARG A 1 90 ? -18.447 -16.893 1.057 1.00 96.62 90 ARG A O 1
ATOM 724 N N . HIS A 1 91 ? -18.681 -19.129 1.210 1.00 95.50 91 HIS A N 1
ATOM 725 C CA . HIS A 1 91 ? -17.254 -19.488 1.174 1.00 95.50 91 HIS A CA 1
ATOM 726 C C . HIS A 1 91 ? -16.432 -19.073 2.407 1.00 95.50 91 HIS A C 1
ATOM 728 O O . HIS A 1 91 ? -15.204 -19.082 2.341 1.00 95.50 91 HIS A O 1
ATOM 734 N N . ALA A 1 92 ? -17.073 -18.749 3.538 1.00 95.31 92 ALA A N 1
ATOM 735 C CA . ALA A 1 92 ? -16.374 -18.388 4.777 1.00 95.31 92 ALA A CA 1
ATOM 736 C C . ALA A 1 92 ? -15.407 -19.478 5.279 1.00 95.31 92 ALA A C 1
ATOM 738 O O . ALA A 1 92 ? -14.390 -19.177 5.888 1.00 95.31 92 ALA A O 1
ATOM 739 N N . GLU A 1 93 ? -15.690 -20.748 4.989 1.00 93.19 93 GLU A N 1
ATOM 740 C CA . GLU A 1 93 ? -14.807 -21.861 5.360 1.00 93.19 93 GLU A CA 1
ATOM 741 C C . GLU A 1 93 ? -13.546 -21.948 4.486 1.00 93.19 93 GLU A C 1
ATOM 743 O O . GLU A 1 93 ? -12.516 -22.426 4.949 1.00 93.19 93 GLU A O 1
ATOM 748 N N . ALA A 1 94 ? -13.604 -21.467 3.238 1.00 93.75 94 ALA A N 1
ATOM 749 C CA . ALA A 1 94 ? -12.494 -21.550 2.286 1.00 93.75 94 ALA A CA 1
ATOM 750 C C . ALA A 1 94 ? -11.540 -20.350 2.371 1.00 93.75 94 ALA A C 1
ATOM 752 O O . ALA A 1 94 ? -10.352 -20.476 2.081 1.00 93.75 94 ALA A O 1
ATOM 753 N N . LEU A 1 95 ? -12.056 -19.173 2.741 1.00 93.06 95 LEU A N 1
ATOM 754 C CA . LEU A 1 95 ? -11.296 -17.926 2.759 1.00 93.06 95 LEU A CA 1
ATOM 755 C C . LEU A 1 95 ? -11.404 -17.258 4.133 1.00 93.06 95 LEU A C 1
ATOM 757 O O . LEU A 1 95 ? -12.434 -16.658 4.429 1.00 93.06 95 LEU A O 1
ATOM 761 N N . PRO A 1 96 ? -10.341 -17.273 4.955 1.00 92.38 96 PRO A N 1
ATOM 762 C CA . PRO A 1 96 ? -10.385 -16.720 6.310 1.00 92.38 96 PRO A CA 1
ATOM 763 C C . PRO A 1 96 ? -10.506 -15.185 6.340 1.00 92.38 96 PRO A C 1
ATOM 765 O O . PRO A 1 96 ? -10.912 -14.616 7.359 1.00 92.38 96 PRO A O 1
ATOM 768 N N . LEU A 1 97 ? -10.166 -14.503 5.241 1.00 94.50 97 LEU A N 1
ATOM 769 C CA . LEU A 1 97 ? -10.174 -13.048 5.109 1.00 94.50 97 LEU A CA 1
ATOM 770 C C . LEU A 1 97 ? -10.776 -12.635 3.760 1.00 94.50 97 LEU A C 1
ATOM 772 O O . LEU A 1 97 ? -10.192 -12.872 2.706 1.00 94.50 97 LEU A O 1
ATOM 776 N N . PHE A 1 98 ? -11.912 -11.940 3.790 1.00 95.19 98 PHE A N 1
ATOM 777 C CA . PHE A 1 98 ? -12.502 -11.341 2.593 1.00 95.19 98 PHE A CA 1
ATOM 778 C C . PHE A 1 98 ? -12.038 -9.896 2.435 1.00 95.19 98 PHE A C 1
ATOM 780 O O . PHE A 1 98 ? -12.759 -8.970 2.810 1.00 95.19 98 PHE A O 1
ATOM 787 N N . GLN A 1 99 ? -10.842 -9.696 1.875 1.00 94.38 99 GLN A N 1
ATOM 788 C CA . GLN A 1 99 ? -10.196 -8.377 1.822 1.00 94.38 99 GLN A CA 1
ATOM 789 C C . GLN A 1 99 ? -11.109 -7.277 1.253 1.00 94.38 99 GLN A C 1
ATOM 791 O O . GLN A 1 99 ? -11.237 -6.208 1.847 1.00 94.38 99 GLN A O 1
ATOM 796 N N . MET A 1 100 ? -11.810 -7.546 0.146 1.00 96.44 100 MET A N 1
ATOM 797 C CA . MET A 1 100 ? -12.684 -6.551 -0.492 1.00 96.44 100 MET A CA 1
ATOM 798 C C . MET A 1 100 ? -13.928 -6.227 0.350 1.00 96.44 100 MET A C 1
ATOM 800 O O . MET A 1 100 ? -14.324 -5.069 0.463 1.00 96.44 100 MET A O 1
ATOM 804 N N . ILE A 1 101 ? -14.523 -7.229 1.005 1.00 97.69 101 ILE A N 1
ATOM 805 C CA . ILE A 1 101 ? -15.690 -7.032 1.882 1.00 97.69 101 ILE A CA 1
ATOM 806 C C . ILE A 1 101 ? -15.282 -6.274 3.149 1.00 97.69 101 ILE A C 1
ATOM 808 O O . ILE A 1 101 ? -15.989 -5.366 3.589 1.00 97.69 101 ILE A O 1
ATOM 812 N N . ALA A 1 102 ? -14.126 -6.610 3.716 1.00 97.81 102 ALA A N 1
ATOM 813 C CA . ALA A 1 102 ? -13.594 -5.941 4.890 1.00 97.81 102 ALA A CA 1
ATOM 814 C C . ALA A 1 102 ? -13.234 -4.476 4.593 1.00 97.81 102 ALA A C 1
ATOM 816 O O . ALA A 1 102 ? -13.652 -3.588 5.337 1.00 97.81 102 ALA A O 1
ATOM 817 N N . LYS A 1 103 ? -12.579 -4.197 3.454 1.00 98.31 103 LYS A N 1
ATOM 818 C CA . LYS A 1 103 ? -12.361 -2.825 2.961 1.00 98.31 103 LYS A CA 1
ATOM 819 C C . LYS A 1 103 ? -13.689 -2.076 2.830 1.00 98.31 103 LYS A C 1
ATOM 821 O O . LYS A 1 103 ? -13.822 -0.998 3.400 1.00 98.31 103 LYS A O 1
ATOM 826 N N . ASN A 1 104 ? -14.719 -2.671 2.222 1.00 98.31 104 ASN A N 1
ATOM 827 C CA . ASN A 1 104 ? -16.052 -2.056 2.139 1.00 98.31 104 ASN A CA 1
ATOM 828 C C . ASN A 1 104 ? -16.663 -1.738 3.518 1.00 98.31 104 ASN A C 1
ATOM 830 O O . ASN A 1 104 ? -17.267 -0.679 3.694 1.00 98.31 104 ASN A O 1
ATOM 834 N N . ALA A 1 105 ? -16.497 -2.611 4.518 1.00 98.25 105 ALA A N 1
ATOM 835 C CA . ALA A 1 105 ? -16.960 -2.343 5.882 1.00 98.25 105 ALA A CA 1
ATOM 836 C C . ALA A 1 105 ? -16.265 -1.124 6.521 1.00 98.25 105 ALA A C 1
ATOM 838 O O . ALA A 1 105 ? -16.918 -0.391 7.275 1.00 98.25 105 ALA A O 1
ATOM 839 N N . GLY A 1 106 ? -14.985 -0.904 6.203 1.00 98.56 106 GLY A N 1
ATOM 840 C CA . GLY A 1 106 ? -14.215 0.276 6.599 1.00 98.56 106 GLY A CA 1
ATOM 841 C C . GLY A 1 106 ? -14.630 1.537 5.840 1.00 98.56 106 GLY A C 1
ATOM 842 O O . GLY A 1 106 ? -14.933 2.543 6.473 1.00 98.56 106 GLY A O 1
ATOM 843 N N . ILE A 1 107 ? -14.759 1.461 4.510 1.00 98.56 107 ILE A N 1
ATOM 844 C CA . ILE A 1 107 ? -15.198 2.575 3.645 1.00 98.56 107 ILE A CA 1
ATOM 845 C C . ILE A 1 107 ? -16.561 3.111 4.098 1.00 98.56 107 ILE A C 1
ATOM 847 O O . ILE A 1 107 ? -16.738 4.314 4.242 1.00 98.56 107 ILE A O 1
ATOM 851 N N . ARG A 1 108 ? -17.518 2.234 4.429 1.00 98.25 108 ARG A N 1
ATOM 852 C CA . ARG A 1 108 ? -18.842 2.648 4.940 1.00 98.25 108 ARG A CA 1
ATOM 853 C C . ARG A 1 108 ? -18.807 3.361 6.298 1.00 98.25 108 ARG A C 1
ATOM 855 O O . ARG A 1 108 ? -19.833 3.870 6.737 1.00 98.25 108 ARG A O 1
ATOM 862 N N . ARG A 1 109 ? -17.670 3.341 6.994 1.00 97.94 109 ARG A N 1
ATOM 863 C CA . ARG A 1 109 ? -17.436 4.002 8.288 1.00 97.94 109 ARG A CA 1
ATOM 864 C C . ARG A 1 109 ? -16.409 5.129 8.190 1.00 97.94 109 ARG A C 1
ATOM 866 O O . ARG A 1 109 ? -16.096 5.721 9.231 1.00 97.94 109 ARG A O 1
ATOM 873 N N . ALA A 1 110 ? -15.900 5.394 6.988 1.00 98.12 110 ALA A N 1
ATOM 874 C CA . ALA A 1 110 ? -15.014 6.503 6.695 1.00 98.12 110 ALA A CA 1
ATOM 875 C C . ALA A 1 110 ? -15.738 7.835 6.912 1.00 98.12 110 ALA A C 1
ATOM 877 O O . ALA A 1 110 ? -16.926 7.975 6.623 1.00 98.12 110 ALA A O 1
ATOM 878 N N . ARG A 1 111 ? -15.011 8.791 7.476 1.00 97.50 111 ARG A N 1
ATOM 879 C CA . ARG A 1 111 ? -15.425 10.165 7.768 1.00 97.50 111 ARG A CA 1
ATOM 880 C C . ARG A 1 111 ? -14.655 11.180 6.924 1.00 97.50 111 ARG A C 1
ATOM 882 O O . ARG A 1 111 ? -14.984 12.358 6.972 1.00 97.50 111 ARG A O 1
ATOM 889 N N . GLY A 1 112 ? -13.618 10.746 6.212 1.00 97.06 112 GLY A N 1
ATOM 890 C CA . GLY A 1 112 ? -12.775 11.599 5.395 1.00 97.06 112 GLY A CA 1
ATOM 891 C C . GLY A 1 112 ? -13.471 12.063 4.122 1.00 97.06 112 GLY A C 1
ATOM 892 O O . GLY A 1 112 ? -14.343 11.376 3.588 1.00 97.06 112 GLY A O 1
ATOM 893 N N . ARG A 1 113 ? -13.063 13.230 3.617 1.00 97.06 113 ARG A N 1
ATOM 894 C CA . ARG A 1 113 ? -13.550 13.761 2.333 1.00 97.06 113 ARG A CA 1
ATOM 895 C C . ARG A 1 113 ? -13.170 12.853 1.159 1.00 97.06 113 ARG A C 1
ATOM 897 O O . ARG A 1 113 ? -13.953 12.705 0.224 1.00 97.06 113 ARG A O 1
ATOM 904 N N . PHE A 1 114 ? -11.987 12.247 1.228 1.00 98.50 114 PHE A N 1
ATOM 905 C CA . PHE A 1 114 ? -11.478 11.267 0.273 1.00 98.50 114 PHE A CA 1
ATOM 906 C C . PHE A 1 114 ? -11.192 9.938 0.966 1.00 98.50 114 PHE A C 1
ATOM 908 O O . PHE A 1 114 ? -10.896 9.894 2.160 1.00 98.50 114 PHE A O 1
ATOM 915 N N . VAL A 1 115 ? -11.253 8.846 0.207 1.00 98.50 115 VAL A N 1
ATOM 916 C CA . VAL A 1 115 ? -10.997 7.495 0.711 1.00 98.50 115 VAL A CA 1
ATOM 917 C C . VAL A 1 115 ? -9.867 6.864 -0.089 1.00 98.50 115 VAL A C 1
ATOM 919 O O . VAL A 1 115 ? -9.963 6.731 -1.306 1.00 98.50 115 VAL A O 1
ATOM 922 N N . LEU A 1 116 ? -8.824 6.428 0.612 1.00 98.44 116 LEU A N 1
ATOM 923 C CA . LEU A 1 116 ? -7.758 5.592 0.073 1.00 98.44 116 LEU A CA 1
ATOM 924 C C . LEU A 1 116 ? -7.994 4.157 0.538 1.00 98.44 116 LEU A C 1
ATOM 926 O O . LEU A 1 116 ? -7.878 3.862 1.723 1.00 98.44 116 LEU A O 1
ATOM 930 N N . SER A 1 117 ? -8.313 3.249 -0.383 1.00 97.75 117 SER A N 1
ATOM 931 C CA . SER A 1 117 ? -8.370 1.818 -0.077 1.00 97.75 117 SER A CA 1
ATOM 932 C C . SER A 1 117 ? -7.060 1.155 -0.488 1.00 97.75 117 SER A C 1
ATOM 934 O O . SER A 1 117 ? -6.748 1.083 -1.672 1.00 97.75 117 SER A O 1
ATOM 936 N N . THR A 1 118 ? -6.290 0.680 0.489 1.00 97.38 118 THR A N 1
ATOM 937 C CA . THR A 1 118 ? -4.920 0.184 0.283 1.00 97.38 118 THR A CA 1
ATOM 938 C C . THR A 1 118 ? -4.663 -1.092 1.092 1.00 97.38 118 THR A C 1
ATOM 940 O O . THR A 1 118 ? -5.539 -1.559 1.828 1.00 97.38 118 THR A O 1
ATOM 943 N N . ASN A 1 119 ? -3.502 -1.715 0.909 1.00 95.94 119 ASN A N 1
ATOM 944 C CA . ASN A 1 119 ? -3.071 -2.855 1.718 1.00 95.94 119 ASN A CA 1
ATOM 945 C C . ASN A 1 119 ? -2.308 -2.368 2.955 1.00 95.94 119 ASN A C 1
ATOM 947 O O . ASN A 1 119 ? -1.783 -1.259 2.974 1.00 95.94 119 ASN A O 1
ATOM 951 N N . ILE A 1 120 ? -2.280 -3.195 4.000 1.00 95.44 120 ILE A N 1
ATOM 952 C CA . ILE A 1 120 ? -1.710 -2.846 5.311 1.00 95.44 120 ILE A CA 1
ATOM 953 C C . ILE A 1 120 ? -0.175 -2.964 5.366 1.00 95.44 120 ILE A C 1
ATOM 955 O O . ILE A 1 120 ? 0.406 -2.946 6.440 1.00 95.44 120 ILE A O 1
ATOM 959 N N . ASP A 1 121 ? 0.482 -3.148 4.228 1.00 94.81 121 ASP A N 1
ATOM 960 C CA . ASP A 1 121 ? 1.922 -3.368 4.095 1.00 94.81 121 ASP A CA 1
ATOM 961 C C . ASP A 1 121 ? 2.546 -2.496 2.989 1.00 94.81 121 ASP A C 1
ATOM 963 O O . ASP A 1 121 ? 3.590 -2.837 2.442 1.00 94.81 121 ASP A O 1
ATOM 967 N N . ILE A 1 122 ? 1.913 -1.360 2.658 1.00 96.06 122 ILE A N 1
ATOM 968 C CA . ILE A 1 122 ? 2.364 -0.429 1.608 1.00 96.06 122 ILE A CA 1
ATOM 969 C C . ILE A 1 122 ? 2.923 0.862 2.209 1.00 96.06 122 ILE A C 1
ATOM 971 O O . ILE A 1 122 ? 2.179 1.664 2.766 1.00 96.06 122 ILE A O 1
ATOM 975 N N . LEU A 1 123 ? 4.212 1.122 2.011 1.00 98.00 123 LEU A N 1
ATOM 976 C CA . LEU A 1 123 ? 4.796 2.429 2.308 1.00 98.00 123 LEU A CA 1
ATOM 977 C C . LEU A 1 123 ? 4.468 3.447 1.209 1.00 98.00 123 LEU A C 1
ATOM 979 O O . LEU A 1 123 ? 4.476 3.126 0.022 1.00 98.00 123 LEU A O 1
ATOM 983 N N . PHE A 1 124 ? 4.177 4.682 1.616 1.00 98.06 124 PHE A N 1
ATOM 984 C CA . PHE A 1 124 ? 3.936 5.801 0.706 1.00 98.06 124 PHE A CA 1
ATOM 985 C C . PHE A 1 124 ? 5.202 6.640 0.584 1.00 98.06 124 PHE A C 1
ATOM 987 O O . PHE A 1 124 ? 5.844 6.906 1.597 1.00 98.06 124 PHE A O 1
ATOM 994 N N . SER A 1 125 ? 5.554 7.066 -0.629 1.00 97.56 125 SER A N 1
ATOM 995 C CA . SER A 1 125 ? 6.687 7.977 -0.810 1.00 97.56 125 SER A CA 1
ATOM 996 C C . SER A 1 125 ? 6.397 9.343 -0.179 1.00 97.56 125 SER A C 1
ATOM 998 O O . SER A 1 125 ? 5.233 9.740 -0.026 1.00 97.56 125 SER A O 1
ATOM 1000 N N . ASP A 1 126 ? 7.457 10.076 0.158 1.00 97.31 126 ASP A N 1
ATOM 1001 C CA . ASP A 1 126 ? 7.335 11.402 0.765 1.00 97.31 126 ASP A CA 1
ATOM 1002 C C . ASP A 1 126 ? 6.628 12.387 -0.188 1.00 97.31 126 ASP A C 1
ATOM 1004 O O . ASP A 1 126 ? 5.806 13.199 0.234 1.00 97.31 126 ASP A O 1
ATOM 1008 N N . GLU A 1 127 ? 6.860 12.261 -1.500 1.00 97.69 127 GLU A N 1
ATOM 1009 C CA . GLU A 1 127 ? 6.196 13.044 -2.548 1.00 97.69 127 GLU A CA 1
ATOM 1010 C C . GLU A 1 127 ? 4.693 12.786 -2.583 1.00 97.69 127 GLU A C 1
ATOM 1012 O O . GLU A 1 127 ? 3.913 13.736 -2.687 1.00 97.69 127 GLU A O 1
ATOM 1017 N N . LEU A 1 128 ? 4.272 11.521 -2.479 1.00 97.94 128 LEU A N 1
ATOM 1018 C CA . LEU A 1 128 ? 2.857 11.170 -2.464 1.00 97.94 128 LEU A CA 1
ATOM 1019 C C . LEU A 1 128 ? 2.173 11.730 -1.214 1.00 97.94 128 LEU A C 1
ATOM 1021 O O . LEU A 1 128 ? 1.084 12.296 -1.315 1.00 97.94 128 LEU A O 1
ATOM 1025 N N . MET A 1 129 ? 2.802 11.622 -0.044 1.00 98.31 129 MET A N 1
ATOM 1026 C CA . MET A 1 129 ? 2.222 12.162 1.188 1.00 98.31 129 MET A CA 1
ATOM 1027 C C . MET A 1 129 ? 2.171 13.692 1.180 1.00 98.31 129 MET A C 1
ATOM 1029 O O . MET A 1 129 ? 1.158 14.261 1.590 1.00 98.31 129 MET A O 1
ATOM 1033 N N . ARG A 1 130 ? 3.179 14.363 0.612 1.00 98.25 130 ARG A N 1
ATOM 1034 C CA . ARG A 1 130 ? 3.159 15.814 0.370 1.00 98.25 130 ARG A CA 1
ATOM 1035 C C . ARG A 1 130 ? 2.058 16.218 -0.612 1.00 98.25 130 ARG A C 1
ATOM 1037 O O . ARG A 1 130 ? 1.350 17.197 -0.379 1.00 98.25 130 ARG A O 1
ATOM 1044 N N . PHE A 1 131 ? 1.867 15.449 -1.685 1.00 98.31 131 PHE A N 1
ATOM 1045 C CA . PHE A 1 131 ? 0.774 15.660 -2.634 1.00 98.31 131 PHE A CA 1
ATOM 1046 C C . PHE A 1 131 ? -0.593 15.518 -1.954 1.00 98.31 131 PHE A C 1
ATOM 1048 O O . PHE A 1 131 ? -1.438 16.401 -2.092 1.00 98.31 131 PHE A O 1
ATOM 1055 N N . LEU A 1 132 ? -0.805 14.474 -1.149 1.00 98.19 132 LEU A N 1
ATOM 1056 C CA . LEU A 1 132 ? -2.050 14.291 -0.395 1.00 98.19 132 LEU A CA 1
ATOM 1057 C C . LEU A 1 132 ? -2.279 15.428 0.613 1.00 98.19 132 LEU A C 1
ATOM 1059 O O . LEU A 1 132 ? -3.396 15.934 0.724 1.00 98.19 132 LEU A O 1
ATOM 1063 N N . ALA A 1 133 ? -1.226 15.867 1.307 1.00 97.94 133 ALA A N 1
ATOM 1064 C CA . ALA A 1 133 ? -1.281 16.976 2.258 1.00 97.94 133 ALA A CA 1
ATOM 1065 C C . ALA A 1 133 ? -1.585 18.333 1.602 1.00 97.94 133 ALA A C 1
ATOM 1067 O O . ALA A 1 133 ? -2.150 19.209 2.253 1.00 97.94 133 ALA A O 1
ATOM 1068 N N . SER A 1 134 ? -1.288 18.497 0.307 1.00 97.62 134 SER A N 1
ATOM 1069 C CA . SER A 1 134 ? -1.597 19.729 -0.435 1.00 97.62 134 SER A CA 1
ATOM 1070 C C . SER A 1 134 ? -3.098 20.024 -0.557 1.00 97.62 134 SER A C 1
ATOM 1072 O O . SER A 1 134 ? -3.481 21.145 -0.885 1.00 97.62 134 SER A O 1
ATOM 1074 N N . GLY A 1 135 ? -3.967 19.038 -0.304 1.00 96.69 135 GLY A N 1
ATOM 1075 C CA . GLY A 1 135 ? -5.413 19.240 -0.323 1.00 96.69 135 GLY A CA 1
ATOM 1076 C C . GLY A 1 135 ? -6.024 19.359 -1.726 1.00 96.69 135 GLY A C 1
ATOM 1077 O O . GLY A 1 135 ? -7.184 19.757 -1.845 1.00 96.69 135 GLY A O 1
ATOM 1078 N N . THR A 1 136 ? -5.278 19.006 -2.777 1.00 97.12 136 THR A N 1
ATOM 1079 C CA . THR A 1 136 ? -5.633 19.266 -4.185 1.00 97.12 136 THR A CA 1
ATOM 1080 C C . THR A 1 136 ? -6.451 18.167 -4.870 1.00 97.12 136 THR A C 1
ATOM 1082 O O . THR A 1 136 ? -6.831 18.339 -6.025 1.00 97.12 136 THR A O 1
ATOM 1085 N N . LEU A 1 137 ? -6.770 17.054 -4.193 1.00 98.06 137 LEU A N 1
ATOM 1086 C CA . LEU A 1 137 ? -7.656 16.034 -4.765 1.00 98.06 137 LEU A CA 1
ATOM 1087 C C . LEU A 1 137 ? -9.032 16.628 -5.098 1.00 98.06 137 LEU A C 1
ATOM 1089 O O . LEU A 1 137 ? -9.604 17.416 -4.336 1.00 98.06 137 LEU A O 1
ATOM 1093 N N . GLU A 1 138 ? -9.591 16.192 -6.221 1.00 98.12 138 GLU A N 1
ATOM 1094 C CA . GLU A 1 138 ? -10.866 16.667 -6.746 1.00 98.12 138 GLU A CA 1
ATOM 1095 C C . GLU A 1 138 ? -11.974 15.617 -6.550 1.00 98.12 138 GLU A C 1
ATOM 1097 O O . GLU A 1 138 ? -11.778 14.433 -6.850 1.00 98.12 138 GLU A O 1
ATOM 1102 N N . PRO A 1 139 ? -13.170 16.017 -6.078 1.00 97.38 139 PRO A N 1
ATOM 1103 C CA . PRO A 1 139 ? -14.334 15.139 -6.059 1.00 97.38 139 PRO A CA 1
ATOM 1104 C C . PRO A 1 139 ? -14.681 14.614 -7.458 1.00 97.38 139 PRO A C 1
ATOM 1106 O O . PRO A 1 139 ? -14.524 15.314 -8.453 1.00 97.38 139 PRO A O 1
ATOM 1109 N N . GLY A 1 140 ? -15.195 13.386 -7.532 1.00 96.50 140 GLY A N 1
ATOM 1110 C CA . GLY A 1 140 ? -15.569 12.758 -8.806 1.00 96.50 140 GLY A CA 1
ATOM 1111 C C . GLY A 1 140 ? -14.393 12.195 -9.609 1.00 96.50 140 GLY A C 1
ATOM 1112 O O . GLY A 1 140 ? -14.618 11.638 -10.681 1.00 96.50 140 GLY A O 1
ATOM 1113 N N . ARG A 1 141 ? -13.157 12.283 -9.096 1.00 97.44 141 ARG A N 1
ATOM 1114 C CA . ARG A 1 141 ? -11.977 11.655 -9.699 1.00 97.44 141 ARG A CA 1
ATOM 1115 C C . ARG A 1 141 ? -11.545 10.405 -8.941 1.00 97.44 141 ARG A C 1
ATOM 1117 O O . ARG A 1 141 ? -11.615 10.345 -7.715 1.00 97.44 141 ARG A O 1
ATOM 1124 N N . MET A 1 142 ? -11.061 9.418 -9.692 1.00 96.56 142 MET A N 1
ATOM 1125 C CA . MET A 1 142 ? -10.378 8.243 -9.158 1.00 96.56 142 MET A CA 1
ATOM 1126 C C . MET A 1 142 ? -8.879 8.403 -9.397 1.00 96.56 142 MET A C 1
ATOM 1128 O O . MET A 1 142 ? -8.438 8.503 -10.538 1.00 96.56 142 MET A O 1
ATOM 1132 N N . TYR A 1 143 ? -8.109 8.419 -8.315 1.00 96.75 143 TYR A N 1
ATOM 1133 C CA . TYR A 1 143 ? -6.654 8.489 -8.366 1.00 96.75 143 TYR A CA 1
ATOM 1134 C C . TYR A 1 143 ? -6.070 7.084 -8.225 1.00 96.75 143 TYR A C 1
ATOM 1136 O O . TYR A 1 143 ? -6.550 6.277 -7.425 1.00 96.75 143 TYR A O 1
ATOM 1144 N N . ARG A 1 144 ? -5.022 6.803 -8.997 1.00 94.75 144 ARG A N 1
ATOM 1145 C CA . ARG A 1 144 ? -4.206 5.592 -8.893 1.00 94.75 144 ARG A CA 1
ATOM 1146 C C . ARG A 1 144 ? -2.736 5.968 -9.013 1.00 94.75 144 ARG A C 1
ATOM 1148 O O . ARG A 1 144 ? -2.412 6.977 -9.632 1.00 94.75 144 ARG A O 1
ATOM 1155 N N . ILE A 1 145 ? -1.875 5.141 -8.445 1.00 94.88 145 ILE A N 1
ATOM 1156 C CA . ILE A 1 145 ? -0.427 5.238 -8.596 1.00 94.88 145 ILE A CA 1
ATOM 1157 C C . ILE A 1 145 ? 0.136 3.833 -8.785 1.00 94.88 145 ILE A C 1
ATOM 1159 O O . ILE A 1 145 ? -0.465 2.857 -8.323 1.00 94.88 145 ILE A O 1
ATOM 1163 N N . ASP A 1 146 ? 1.261 3.740 -9.484 1.00 94.81 146 ASP A N 1
ATOM 1164 C CA . ASP A 1 146 ? 1.985 2.489 -9.662 1.00 94.81 146 ASP A CA 1
ATOM 1165 C C . ASP A 1 146 ? 2.503 1.988 -8.308 1.00 94.81 146 ASP A C 1
ATOM 1167 O O . ASP A 1 146 ? 3.003 2.760 -7.485 1.00 94.81 146 ASP A O 1
ATOM 1171 N N . ARG A 1 147 ? 2.369 0.682 -8.061 1.00 95.62 147 ARG A N 1
ATOM 1172 C CA . ARG A 1 147 ? 2.845 0.050 -6.824 1.00 95.62 147 ARG A CA 1
ATOM 1173 C C . ARG A 1 147 ? 4.133 -0.708 -7.089 1.00 95.62 147 ARG A C 1
ATOM 1175 O O . ARG A 1 147 ? 4.133 -1.673 -7.854 1.00 95.62 147 ARG A O 1
ATOM 1182 N N . HIS A 1 148 ? 5.186 -0.330 -6.384 1.00 95.19 148 HIS A N 1
ATOM 1183 C CA . HIS A 1 148 ? 6.452 -1.046 -6.391 1.00 95.19 148 HIS A CA 1
ATOM 1184 C C . HIS A 1 148 ? 6.444 -2.110 -5.293 1.00 95.19 148 HIS A C 1
ATOM 1186 O O . HIS A 1 148 ? 6.237 -1.794 -4.122 1.00 95.19 148 HIS A O 1
ATOM 1192 N N . ASP A 1 149 ? 6.632 -3.370 -5.677 1.00 95.38 149 ASP A N 1
ATOM 1193 C CA . ASP A 1 149 ? 6.892 -4.441 -4.721 1.00 95.38 149 ASP A CA 1
ATOM 1194 C C . ASP A 1 149 ? 8.403 -4.510 -4.482 1.00 95.38 149 ASP A C 1
ATOM 1196 O O . ASP A 1 149 ? 9.192 -4.428 -5.428 1.00 95.38 149 ASP A O 1
ATOM 1200 N N . VAL A 1 150 ? 8.792 -4.691 -3.223 1.00 94.44 150 VAL A N 1
ATOM 1201 C CA . VAL A 1 150 ? 10.190 -4.692 -2.774 1.00 94.44 150 VAL A CA 1
ATOM 1202 C C . VAL A 1 150 ? 10.540 -6.004 -2.083 1.00 94.44 150 VAL A C 1
ATOM 1204 O O . VAL A 1 150 ? 9.649 -6.779 -1.719 1.00 94.44 150 VAL A O 1
ATOM 1207 N N . LEU A 1 151 ? 11.835 -6.269 -1.911 1.00 92.88 151 LEU A N 1
ATOM 1208 C CA . LEU A 1 151 ? 12.308 -7.389 -1.100 1.00 92.88 151 LEU A CA 1
ATOM 1209 C C . LEU A 1 151 ? 11.772 -7.299 0.343 1.00 92.88 151 LEU A C 1
ATOM 1211 O O . LEU A 1 151 ? 11.477 -6.203 0.833 1.00 92.88 151 LEU A O 1
ATOM 1215 N N . PRO A 1 152 ? 11.607 -8.451 1.024 1.00 89.56 152 PRO A N 1
ATOM 1216 C CA . PRO A 1 152 ? 11.196 -8.479 2.425 1.00 89.56 152 PRO A CA 1
ATOM 1217 C C . PRO A 1 152 ? 12.242 -7.814 3.335 1.00 89.56 152 PRO A C 1
ATOM 1219 O O . PRO A 1 152 ? 13.309 -7.420 2.890 1.00 89.56 152 PRO A O 1
ATOM 1222 N N . ASP A 1 153 ? 11.941 -7.740 4.632 1.00 90.69 153 ASP A N 1
ATOM 1223 C CA . ASP A 1 153 ? 12.878 -7.290 5.675 1.00 90.69 153 ASP A CA 1
ATOM 1224 C C . ASP A 1 153 ? 13.203 -5.787 5.663 1.00 90.69 153 ASP A C 1
ATOM 1226 O O . ASP A 1 153 ? 14.267 -5.356 6.108 1.00 90.69 153 ASP A O 1
ATOM 1230 N N . VAL A 1 154 ? 12.223 -4.972 5.253 1.00 94.75 154 VAL A N 1
ATOM 1231 C CA . VAL A 1 154 ? 12.215 -3.528 5.529 1.00 94.75 154 VAL A CA 1
ATOM 1232 C C . VAL A 1 154 ? 12.429 -3.299 7.042 1.00 94.75 154 VAL A C 1
ATOM 1234 O O . VAL A 1 154 ? 11.674 -3.862 7.845 1.00 94.75 154 VAL A O 1
ATOM 1237 N N . PRO A 1 155 ? 13.416 -2.483 7.461 1.00 95.06 155 PRO A N 1
ATOM 1238 C CA . PRO A 1 155 ? 13.760 -2.315 8.874 1.00 95.06 155 PRO A CA 1
ATOM 1239 C C . PRO A 1 155 ? 12.617 -1.725 9.719 1.00 95.06 155 PRO A C 1
ATOM 1241 O O . PRO A 1 155 ? 12.255 -0.556 9.589 1.00 95.06 155 PRO A O 1
ATOM 1244 N N . VAL A 1 156 ? 12.059 -2.531 10.625 1.00 94.62 156 VAL A N 1
ATOM 1245 C CA . VAL A 1 156 ? 10.825 -2.208 11.372 1.00 94.62 156 VAL A CA 1
ATOM 1246 C C . VAL A 1 156 ? 10.960 -0.992 12.285 1.00 94.62 156 VAL A C 1
ATOM 1248 O O . VAL A 1 156 ? 10.041 -0.179 12.360 1.00 94.62 156 VAL A O 1
ATOM 1251 N N . ASP A 1 157 ? 12.092 -0.880 12.975 1.00 93.38 157 ASP A N 1
ATOM 1252 C CA . ASP A 1 157 ? 12.342 0.158 13.981 1.00 93.38 157 ASP A CA 1
ATOM 1253 C C . ASP A 1 157 ? 13.185 1.329 13.446 1.00 93.38 157 ASP A C 1
ATOM 1255 O O . ASP A 1 157 ? 13.545 2.226 14.206 1.00 93.38 157 ASP A O 1
ATOM 1259 N N . ALA A 1 158 ? 13.500 1.333 12.146 1.00 95.75 158 ALA A N 1
ATOM 1260 C CA . ALA A 1 158 ? 14.221 2.433 11.517 1.00 95.75 158 ALA A CA 1
ATOM 1261 C C . ALA A 1 158 ? 13.296 3.637 11.236 1.00 95.75 158 ALA A C 1
ATOM 1263 O O . ALA A 1 158 ? 12.081 3.460 11.086 1.00 95.75 158 ALA A O 1
ATOM 1264 N N . PRO A 1 159 ? 13.852 4.858 11.122 1.00 96.00 159 PRO A N 1
ATOM 1265 C CA . PRO A 1 159 ? 13.121 6.026 10.637 1.00 96.00 159 PRO A CA 1
ATOM 1266 C C . PRO A 1 159 ? 12.470 5.784 9.270 1.00 96.00 159 PRO A C 1
ATOM 1268 O O . PRO A 1 159 ? 12.965 5.000 8.456 1.00 96.00 159 PRO A O 1
ATOM 1271 N N . VAL A 1 160 ? 11.379 6.502 8.988 1.00 96.31 160 VAL A N 1
ATOM 1272 C CA . VAL A 1 160 ? 10.624 6.364 7.730 1.00 96.31 160 VAL A CA 1
ATOM 1273 C C . VAL A 1 160 ? 11.518 6.587 6.511 1.00 96.31 160 VAL A C 1
ATOM 1275 O O . VAL A 1 160 ? 11.397 5.870 5.527 1.00 96.31 160 VAL A O 1
ATOM 1278 N N . GLU A 1 161 ? 12.454 7.527 6.583 1.00 96.75 161 GLU A N 1
ATOM 1279 C CA . GLU A 1 161 ? 13.432 7.810 5.534 1.00 96.75 161 GLU A CA 1
ATOM 1280 C C . GLU A 1 161 ? 14.275 6.587 5.182 1.00 96.75 161 GLU A C 1
ATOM 1282 O O . GLU A 1 161 ? 14.491 6.300 4.009 1.00 96.75 161 GLU A O 1
ATOM 1287 N N . GLU A 1 162 ? 14.734 5.844 6.188 1.00 97.69 162 GLU A N 1
ATOM 1288 C CA . GLU A 1 162 ? 15.535 4.640 5.976 1.00 97.69 162 GLU A CA 1
ATOM 1289 C C . GLU A 1 162 ? 14.685 3.504 5.403 1.00 97.69 162 GLU A C 1
ATOM 1291 O O . GLU A 1 162 ? 15.148 2.771 4.531 1.00 97.69 162 GLU A O 1
ATOM 1296 N N . GLN A 1 163 ? 13.425 3.388 5.832 1.00 97.56 163 GLN A N 1
ATOM 1297 C CA . GLN A 1 163 ? 12.474 2.423 5.275 1.00 97.56 163 GLN A CA 1
ATOM 1298 C C . GLN A 1 163 ? 12.158 2.717 3.802 1.00 97.56 163 GLN A C 1
ATOM 1300 O O . GLN A 1 163 ? 12.141 1.799 2.980 1.00 97.56 163 GLN A O 1
ATOM 1305 N N . LEU A 1 164 ? 11.945 3.989 3.448 1.00 97.38 164 LEU A N 1
ATOM 1306 C CA . LEU A 1 164 ? 11.719 4.417 2.065 1.00 97.38 164 LEU A CA 1
ATOM 1307 C C . LEU A 1 164 ? 12.973 4.214 1.210 1.00 97.38 164 LEU A C 1
ATOM 1309 O O . LEU A 1 164 ? 12.892 3.596 0.152 1.00 97.38 164 LEU A O 1
ATOM 1313 N N . ALA A 1 165 ? 14.146 4.603 1.713 1.00 96.38 165 ALA A N 1
ATOM 1314 C CA . ALA A 1 165 ? 15.411 4.398 1.015 1.00 96.38 165 ALA A CA 1
ATOM 1315 C C . ALA A 1 165 ? 15.788 2.909 0.889 1.00 96.38 165 ALA A C 1
ATOM 1317 O O . ALA A 1 165 ? 16.550 2.529 -0.003 1.00 96.38 165 ALA A O 1
ATOM 1318 N N . TYR A 1 166 ? 15.297 2.045 1.785 1.00 96.38 166 TYR A N 1
ATOM 1319 C CA . TYR A 1 166 ? 15.365 0.597 1.601 1.00 96.38 166 TYR A CA 1
ATOM 1320 C C . TYR A 1 166 ? 14.482 0.176 0.424 1.00 96.38 166 TYR A C 1
ATOM 1322 O O . TYR A 1 166 ? 14.963 -0.515 -0.471 1.00 96.38 166 TYR A O 1
ATOM 1330 N N . CYS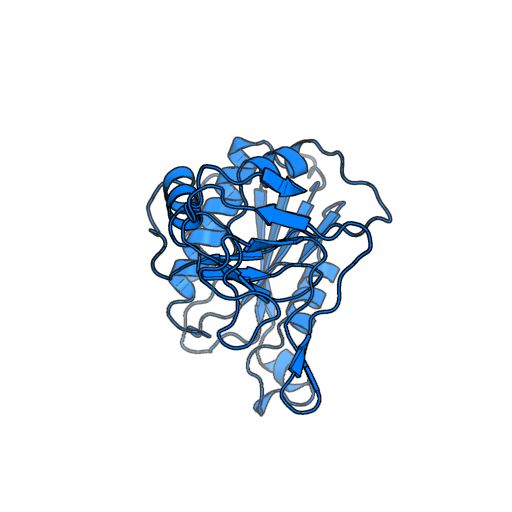 A 1 167 ? 13.224 0.621 0.389 1.00 95.62 167 CYS A N 1
ATOM 1331 C CA . CYS A 1 167 ? 12.283 0.273 -0.676 1.00 95.62 167 CYS A CA 1
ATOM 1332 C C . CYS A 1 167 ? 12.790 0.686 -2.065 1.00 95.62 167 CYS A C 1
ATOM 1334 O O . CYS A 1 167 ? 12.714 -0.105 -3.001 1.00 95.62 167 CYS A O 1
ATOM 1336 N N . GLU A 1 168 ? 13.370 1.880 -2.185 1.00 93.06 168 GLU A N 1
ATOM 1337 C CA . GLU A 1 168 ? 13.944 2.393 -3.437 1.00 93.06 168 GLU A CA 1
ATOM 1338 C C . GLU A 1 168 ? 15.097 1.536 -3.973 1.00 93.06 168 GLU A C 1
ATOM 1340 O O . GLU A 1 168 ? 15.269 1.419 -5.180 1.00 93.06 168 GLU A O 1
ATOM 1345 N N . ARG A 1 169 ? 15.881 0.911 -3.086 1.00 93.12 169 ARG A N 1
ATOM 1346 C CA . ARG A 1 169 ? 17.072 0.126 -3.457 1.00 93.12 169 ARG A CA 1
ATOM 1347 C C . ARG A 1 169 ? 16.810 -1.361 -3.665 1.00 93.12 169 ARG A C 1
ATOM 1349 O O . ARG A 1 169 ? 17.678 -2.066 -4.170 1.00 93.12 169 ARG A O 1
ATOM 1356 N N . HIS A 1 170 ? 15.641 -1.847 -3.259 1.00 94.69 170 HIS A N 1
ATOM 1357 C CA . HIS A 1 170 ? 15.333 -3.276 -3.213 1.00 94.69 170 HIS A CA 1
ATOM 1358 C C . HIS A 1 170 ? 14.064 -3.611 -4.001 1.00 94.69 170 HIS A C 1
ATOM 1360 O O . HIS A 1 170 ? 13.231 -4.401 -3.556 1.00 94.69 170 HIS A O 1
ATOM 1366 N N . LEU A 1 171 ? 13.908 -2.992 -5.170 1.00 94.00 171 LEU A N 1
ATOM 1367 C CA . LEU A 1 171 ? 12.768 -3.194 -6.054 1.00 94.00 171 LEU A CA 1
ATOM 1368 C C . LEU A 1 171 ? 12.763 -4.606 -6.667 1.00 94.00 171 LEU A C 1
ATOM 1370 O O . LEU A 1 171 ? 13.794 -5.133 -7.074 1.00 94.00 171 LEU A O 1
ATOM 1374 N N . LEU A 1 172 ? 11.578 -5.213 -6.758 1.00 94.31 172 LEU A N 1
ATOM 1375 C CA . LEU A 1 172 ? 11.355 -6.505 -7.422 1.00 94.31 172 LEU A CA 1
ATOM 1376 C C . LEU A 1 172 ? 10.561 -6.352 -8.716 1.00 94.31 172 LEU A C 1
ATOM 1378 O O . LEU A 1 172 ? 10.861 -6.968 -9.740 1.00 94.31 172 LEU A O 1
ATOM 1382 N N . ARG A 1 173 ? 9.482 -5.576 -8.640 1.00 94.94 173 ARG A N 1
ATOM 1383 C CA . ARG A 1 173 ? 8.555 -5.352 -9.746 1.00 94.94 173 ARG A CA 1
ATOM 1384 C C . ARG A 1 173 ? 7.729 -4.105 -9.513 1.00 94.94 173 ARG A C 1
ATOM 1386 O O . ARG A 1 173 ? 7.492 -3.709 -8.374 1.00 94.94 173 ARG A O 1
ATOM 1393 N N . VAL A 1 174 ? 7.209 -3.561 -10.598 1.00 94.81 174 VAL A N 1
ATOM 1394 C CA . VAL A 1 174 ? 6.213 -2.499 -10.593 1.00 94.81 174 VAL A CA 1
ATOM 1395 C C . VAL A 1 174 ? 4.876 -3.049 -11.082 1.00 94.81 174 VAL A C 1
ATOM 1397 O O . VAL A 1 174 ? 4.812 -3.878 -11.986 1.00 94.81 174 VAL A O 1
ATOM 1400 N N . ASN A 1 175 ? 3.795 -2.619 -10.440 1.00 94.81 175 ASN A N 1
ATOM 1401 C CA . ASN A 1 175 ? 2.423 -2.933 -10.809 1.00 94.81 175 ASN A CA 1
ATOM 1402 C C . ASN A 1 175 ? 1.773 -1.638 -11.288 1.00 94.81 175 ASN A C 1
ATOM 1404 O O . ASN A 1 175 ? 1.466 -0.762 -10.472 1.00 94.81 175 ASN A O 1
ATOM 1408 N N . THR A 1 176 ? 1.591 -1.526 -12.597 1.00 93.00 176 THR A N 1
ATOM 1409 C CA . THR A 1 176 ? 1.079 -0.335 -13.271 1.00 93.00 176 THR A CA 1
ATOM 1410 C C . THR A 1 176 ? -0.375 -0.530 -13.704 1.00 93.00 176 THR A C 1
ATOM 1412 O O . THR A 1 176 ? -1.085 -1.413 -13.205 1.00 93.00 176 THR A O 1
ATOM 1415 N N . LEU A 1 177 ? -0.888 0.355 -14.561 1.00 90.00 177 LEU A N 1
ATOM 1416 C CA . LEU A 1 177 ? -2.186 0.158 -15.209 1.00 90.00 177 LEU A CA 1
ATOM 1417 C C . LEU A 1 177 ? -2.113 -0.933 -16.286 1.00 90.00 177 LEU A C 1
ATOM 1419 O O . LEU A 1 177 ? -3.062 -1.696 -16.443 1.00 90.00 177 LEU A O 1
ATOM 1423 N N . GLU A 1 178 ? -0.987 -0.998 -16.989 1.00 90.81 178 GLU A N 1
ATOM 1424 C CA . GLU A 1 178 ? -0.736 -1.846 -18.154 1.00 90.81 178 GLU A CA 1
ATOM 1425 C C . GLU A 1 178 ? -0.400 -3.288 -17.762 1.00 90.81 178 GLU A C 1
ATOM 1427 O O . GLU A 1 178 ? -0.659 -4.219 -18.525 1.00 90.81 178 GLU A O 1
ATOM 1432 N N . GLY A 1 179 ? 0.149 -3.496 -16.564 1.00 91.69 179 GLY A N 1
ATOM 1433 C CA . GLY A 1 179 ? 0.470 -4.829 -16.078 1.00 91.69 179 GLY A CA 1
ATOM 1434 C C . GLY A 1 179 ? 1.424 -4.840 -14.893 1.00 91.69 179 GLY A C 1
ATOM 1435 O O . GLY A 1 179 ? 1.582 -3.861 -14.166 1.00 91.69 179 GLY A O 1
ATOM 1436 N N . THR A 1 180 ? 2.055 -5.992 -14.694 1.00 93.50 180 THR A N 1
ATOM 1437 C CA . THR A 1 180 ? 3.080 -6.194 -13.674 1.00 93.50 180 THR A CA 1
ATOM 1438 C C . THR A 1 180 ? 4.391 -6.532 -14.366 1.00 93.50 180 THR A C 1
ATOM 1440 O O . THR A 1 180 ? 4.461 -7.523 -15.090 1.00 93.50 180 THR A O 1
ATOM 1443 N N . PHE A 1 181 ? 5.430 -5.744 -14.104 1.00 93.94 181 PHE A N 1
ATOM 1444 C CA . PHE A 1 181 ? 6.726 -5.852 -14.770 1.00 93.94 181 PHE A CA 1
ATOM 1445 C C . PHE A 1 181 ? 7.832 -6.010 -13.738 1.00 93.94 181 PHE A C 1
ATOM 1447 O O . PHE A 1 181 ? 7.880 -5.267 -12.758 1.00 93.94 181 PHE A O 1
ATOM 1454 N N . ARG A 1 182 ? 8.724 -6.983 -13.940 1.00 93.56 182 ARG A N 1
ATOM 1455 C CA . ARG A 1 182 ? 9.959 -7.092 -13.150 1.00 93.56 182 ARG A CA 1
ATOM 1456 C C . ARG A 1 182 ? 10.834 -5.878 -13.429 1.00 93.56 182 ARG A C 1
ATOM 1458 O O . ARG A 1 182 ? 10.798 -5.359 -14.540 1.00 93.56 182 ARG A O 1
ATOM 1465 N N . VAL A 1 183 ? 11.610 -5.439 -12.445 1.00 91.88 183 VAL A N 1
ATOM 1466 C CA . VAL A 1 183 ? 12.488 -4.273 -12.609 1.00 91.88 183 VAL A CA 1
ATOM 1467 C C . VAL A 1 183 ? 13.932 -4.599 -12.258 1.00 91.88 183 VAL A C 1
ATOM 1469 O O . VAL A 1 183 ? 14.207 -5.451 -11.415 1.00 91.88 183 VAL A O 1
ATOM 1472 N N . GLU A 1 184 ? 14.862 -3.974 -12.968 1.00 86.19 184 GLU A N 1
ATOM 1473 C CA . GLU A 1 184 ? 16.280 -3.910 -12.619 1.00 86.19 184 GLU A CA 1
ATOM 1474 C C . GLU A 1 184 ? 16.451 -3.035 -11.354 1.00 86.19 184 GLU A C 1
ATOM 1476 O O . GLU A 1 184 ? 15.542 -2.261 -11.026 1.00 86.19 184 GLU A O 1
ATOM 1481 N N . PRO A 1 185 ? 17.573 -3.139 -10.615 1.00 78.75 185 PRO A N 1
ATOM 1482 C CA . PRO A 1 185 ? 17.826 -2.307 -9.431 1.00 78.75 185 PRO A CA 1
ATOM 1483 C C . PRO A 1 185 ? 17.703 -0.798 -9.690 1.00 78.75 185 PRO A C 1
ATOM 1485 O O . PRO A 1 185 ? 17.348 -0.042 -8.792 1.00 78.75 185 PRO A O 1
ATOM 1488 N N . GLU A 1 186 ? 17.954 -0.367 -10.924 1.00 78.44 186 GLU A N 1
ATOM 1489 C CA . GLU A 1 186 ? 17.857 1.019 -11.383 1.00 78.44 186 GLU A CA 1
ATOM 1490 C C . GLU A 1 186 ? 16.415 1.444 -11.730 1.00 78.44 186 GLU A C 1
ATOM 1492 O O . GLU A 1 186 ? 16.181 2.580 -12.134 1.00 78.44 186 GLU A O 1
ATOM 1497 N N . GLY A 1 187 ? 15.437 0.542 -11.585 1.00 81.75 187 GLY A N 1
ATOM 1498 C CA . GLY A 1 187 ? 14.011 0.793 -11.823 1.00 81.75 187 GLY A CA 1
ATOM 1499 C C . GLY A 1 187 ? 13.541 0.556 -13.263 1.00 81.75 187 GLY A C 1
ATOM 1500 O O . GLY A 1 1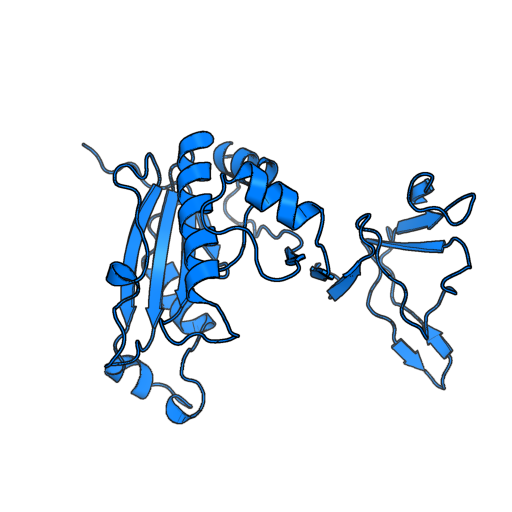87 ? 12.340 0.631 -13.530 1.00 81.75 187 GLY A O 1
ATOM 1501 N N . LEU A 1 188 ? 14.450 0.228 -14.188 1.00 87.06 188 LEU A N 1
ATOM 1502 C CA . LEU A 1 188 ? 14.107 -0.120 -15.571 1.00 87.06 188 LEU A CA 1
ATOM 1503 C C . LEU A 1 188 ? 13.359 -1.449 -15.631 1.00 87.06 188 LEU A C 1
ATOM 1505 O O . LEU A 1 188 ? 13.671 -2.377 -14.890 1.00 87.06 188 LEU A O 1
ATOM 1509 N N . TRP A 1 189 ? 12.387 -1.578 -16.531 1.00 90.50 189 TRP A N 1
ATOM 1510 C CA . TRP A 1 189 ? 11.660 -2.836 -16.676 1.00 90.50 189 TRP A CA 1
ATOM 1511 C C . TRP A 1 189 ? 12.568 -3.906 -17.287 1.00 90.50 189 TRP A C 1
ATOM 1513 O O . TRP A 1 189 ? 13.221 -3.686 -18.307 1.00 90.50 189 TRP A O 1
ATOM 1523 N N . GLN A 1 190 ? 12.586 -5.085 -16.671 1.00 89.38 190 GLN A N 1
ATOM 1524 C CA . GLN A 1 190 ? 13.257 -6.256 -17.218 1.00 89.38 190 GLN A CA 1
ATOM 1525 C C . GLN A 1 190 ? 12.436 -6.808 -18.382 1.00 89.38 190 GLN A C 1
ATOM 1527 O O . GLN A 1 190 ? 11.231 -7.035 -18.250 1.00 89.38 190 GLN A O 1
ATOM 1532 N N . LEU A 1 191 ? 13.111 -7.067 -19.499 1.00 90.81 191 LEU A N 1
ATOM 1533 C CA . LEU A 1 191 ? 12.543 -7.840 -20.599 1.00 90.81 191 LEU A CA 1
ATOM 1534 C C . LEU A 1 191 ? 12.417 -9.310 -20.191 1.00 90.81 191 LEU A C 1
ATOM 1536 O O . LEU A 1 191 ? 13.258 -9.836 -19.450 1.00 90.81 191 LEU A O 1
ATOM 1540 N N . ASP A 1 192 ? 11.375 -9.975 -20.683 1.00 87.94 192 ASP A N 1
ATOM 1541 C CA . ASP A 1 192 ? 11.238 -11.416 -20.493 1.00 87.94 192 ASP A CA 1
ATOM 1542 C C . ASP A 1 192 ? 12.226 -12.172 -21.408 1.00 87.94 192 ASP A C 1
ATOM 1544 O O . ASP A 1 192 ? 12.730 -11.610 -22.381 1.00 87.94 192 ASP A O 1
ATOM 1548 N N . PRO A 1 193 ? 12.562 -13.444 -21.113 1.00 86.88 193 PRO A N 1
ATOM 1549 C CA . PRO A 1 193 ? 13.471 -14.216 -21.965 1.00 86.88 193 PRO A CA 1
ATOM 1550 C C . PRO A 1 193 ? 12.986 -14.350 -23.416 1.00 86.88 193 PRO A C 1
ATOM 1552 O O . PRO A 1 193 ? 13.800 -14.359 -24.336 1.00 86.88 193 PRO A O 1
ATOM 1555 N N . GLU A 1 194 ? 11.668 -14.443 -23.604 1.00 88.12 194 GLU A N 1
ATOM 1556 C CA . GLU A 1 194 ? 10.995 -14.441 -24.902 1.00 88.12 194 GLU A CA 1
ATOM 1557 C C . GLU A 1 194 ? 10.207 -13.136 -25.037 1.00 88.12 194 GLU A C 1
ATOM 1559 O O . GLU A 1 194 ? 9.115 -12.987 -24.489 1.00 88.12 194 GLU A O 1
ATOM 1564 N N . ASP A 1 195 ? 10.795 -12.162 -25.727 1.00 92.12 195 ASP A N 1
ATOM 1565 C CA . ASP A 1 195 ? 10.263 -10.805 -25.822 1.00 92.12 195 ASP A CA 1
ATOM 1566 C C . ASP A 1 195 ? 10.572 -10.184 -27.192 1.00 92.12 195 ASP A C 1
ATOM 1568 O O . ASP A 1 195 ? 11.341 -10.732 -27.983 1.00 92.12 195 ASP A O 1
ATOM 1572 N N . ILE A 1 196 ? 9.978 -9.025 -27.481 1.00 92.25 196 ILE A N 1
ATOM 1573 C CA . ILE A 1 196 ? 10.143 -8.318 -28.765 1.00 92.25 196 ILE A CA 1
ATOM 1574 C C . ILE A 1 196 ? 11.522 -7.669 -28.941 1.00 92.25 196 ILE A C 1
ATOM 1576 O O . ILE A 1 196 ? 11.880 -7.259 -30.044 1.00 92.25 196 ILE A O 1
ATOM 1580 N N . ALA A 1 197 ? 12.294 -7.570 -27.860 1.00 91.19 197 ALA A N 1
ATOM 1581 C CA . ALA A 1 197 ? 13.668 -7.098 -27.856 1.00 91.19 197 ALA A CA 1
ATOM 1582 C C . ALA A 1 197 ? 14.537 -8.068 -27.048 1.00 91.19 197 ALA A C 1
ATOM 1584 O O . ALA A 1 197 ? 14.119 -8.593 -26.018 1.00 91.19 197 ALA A O 1
ATOM 1585 N N . GLY A 1 198 ? 15.765 -8.304 -27.509 1.00 87.00 198 GLY A N 1
ATOM 1586 C CA . GLY A 1 198 ? 16.729 -9.111 -26.763 1.00 87.00 198 GLY A CA 1
ATOM 1587 C C . GLY A 1 198 ? 17.274 -8.353 -25.551 1.00 87.00 198 GLY A C 1
ATOM 1588 O O . GLY A 1 198 ? 17.430 -7.132 -25.599 1.00 87.00 198 GLY A O 1
ATOM 1589 N N . LYS A 1 199 ? 17.644 -9.071 -24.485 1.00 82.19 199 LYS A N 1
ATOM 1590 C CA . LYS A 1 199 ? 18.237 -8.491 -23.263 1.00 82.19 199 LYS A CA 1
ATOM 1591 C C . LYS A 1 199 ? 19.433 -7.564 -23.547 1.00 82.19 199 LYS A C 1
ATOM 1593 O O . LYS A 1 199 ? 19.536 -6.491 -22.950 1.00 82.19 199 LYS A O 1
ATOM 1598 N N . ASP A 1 200 ? 20.273 -7.955 -24.505 1.00 84.44 200 ASP A N 1
ATOM 1599 C CA . ASP A 1 200 ? 21.515 -7.261 -24.876 1.00 84.44 200 ASP A CA 1
ATOM 1600 C C . ASP A 1 200 ? 21.335 -6.281 -26.051 1.00 84.44 200 ASP A C 1
ATOM 1602 O O . ASP A 1 200 ? 22.306 -5.759 -26.589 1.00 84.44 200 ASP A O 1
ATOM 1606 N N . SER A 1 201 ? 20.092 -6.013 -26.469 1.00 87.38 201 SER A N 1
ATOM 1607 C CA . SER A 1 201 ? 19.796 -5.120 -27.603 1.00 87.38 201 SER A CA 1
ATOM 1608 C C . SER A 1 201 ? 20.068 -3.638 -27.324 1.00 87.38 201 SER A C 1
ATOM 1610 O O . SER A 1 201 ? 19.987 -2.822 -28.238 1.00 87.38 201 SER A O 1
ATOM 1612 N N . GLY A 1 202 ? 20.315 -3.271 -26.063 1.00 87.38 202 GLY A N 1
ATOM 1613 C CA . GLY A 1 202 ? 20.325 -1.876 -25.619 1.00 87.38 202 GLY A CA 1
ATOM 1614 C C . GLY A 1 202 ? 18.933 -1.235 -25.589 1.00 87.38 202 GLY A C 1
ATOM 1615 O O . GLY A 1 202 ? 18.822 -0.063 -25.257 1.00 87.38 202 GLY A O 1
ATOM 1616 N N . ILE A 1 203 ? 17.868 -1.979 -25.898 1.00 90.06 203 ILE A N 1
ATOM 1617 C CA . ILE A 1 203 ? 16.489 -1.496 -25.841 1.00 90.06 203 ILE A CA 1
ATOM 1618 C C . ILE A 1 203 ? 15.858 -1.935 -24.518 1.00 90.06 203 ILE A C 1
ATOM 1620 O O . ILE A 1 203 ? 16.034 -3.067 -24.055 1.00 90.06 203 ILE A O 1
ATOM 1624 N N . ARG A 1 204 ? 15.109 -1.025 -23.903 1.00 91.06 204 ARG A N 1
ATOM 1625 C CA . ARG A 1 204 ? 14.198 -1.280 -22.788 1.00 91.06 204 ARG A CA 1
ATOM 1626 C C . ARG A 1 204 ? 12.834 -0.682 -23.114 1.00 91.06 204 ARG A C 1
ATOM 1628 O O . ARG A 1 204 ? 12.728 0.279 -23.873 1.00 91.06 204 ARG A O 1
ATOM 1635 N N . LEU A 1 205 ? 11.795 -1.285 -22.552 1.00 92.56 205 LEU A N 1
ATOM 1636 C CA . LEU A 1 205 ? 10.412 -0.853 -22.731 1.00 92.56 205 LEU A CA 1
ATOM 1637 C C . LEU A 1 205 ? 9.950 -0.165 -21.449 1.00 92.56 205 LEU A C 1
ATOM 1639 O O . LEU A 1 205 ? 10.218 -0.672 -20.360 1.00 92.56 205 LEU A O 1
ATOM 1643 N N . GLY A 1 206 ? 9.294 0.983 -21.586 1.00 91.19 206 GLY A N 1
ATOM 1644 C CA . GLY A 1 206 ? 8.763 1.750 -20.462 1.00 91.19 206 GLY A CA 1
ATOM 1645 C C . GLY A 1 206 ? 7.238 1.767 -20.436 1.00 91.19 206 GLY A C 1
ATOM 1646 O O . GLY A 1 206 ? 6.569 0.814 -20.845 1.00 91.19 206 GLY A O 1
ATOM 1647 N N . ARG A 1 207 ? 6.671 2.876 -19.960 1.00 91.12 207 ARG A N 1
ATOM 1648 C CA . ARG A 1 207 ? 5.217 3.050 -19.866 1.00 91.12 207 ARG A CA 1
ATOM 1649 C C . ARG A 1 207 ? 4.535 2.889 -21.221 1.00 91.12 207 ARG A C 1
ATOM 1651 O O . ARG A 1 207 ? 5.124 3.118 -22.269 1.00 91.12 207 ARG A O 1
ATOM 1658 N N . GLY A 1 208 ? 3.270 2.474 -21.189 1.00 91.69 208 GLY A N 1
ATOM 1659 C CA . GLY A 1 208 ? 2.467 2.232 -22.389 1.00 91.69 208 GLY A CA 1
ATOM 1660 C C . GLY A 1 208 ? 2.671 0.859 -23.035 1.00 91.69 208 GLY A C 1
ATOM 1661 O O . GLY A 1 208 ? 1.887 0.502 -23.912 1.00 91.69 208 GLY A O 1
ATOM 1662 N N . TRP A 1 209 ? 3.645 0.058 -22.593 1.00 93.81 209 TRP A N 1
ATOM 1663 C CA . TRP A 1 209 ? 3.800 -1.332 -23.028 1.00 93.81 209 TRP A CA 1
ATOM 1664 C C . TRP A 1 209 ? 3.026 -2.306 -22.137 1.00 93.81 209 TRP A C 1
ATOM 1666 O O . TRP A 1 209 ? 3.007 -2.169 -20.917 1.00 93.81 209 TRP A O 1
ATOM 1676 N N . TYR A 1 210 ? 2.421 -3.322 -22.751 1.00 93.06 210 TYR A N 1
ATOM 1677 C CA . TYR A 1 210 ? 1.731 -4.419 -22.064 1.00 93.06 210 TYR A CA 1
ATOM 1678 C C . TYR A 1 210 ? 2.646 -5.651 -21.917 1.00 93.06 210 TYR A C 1
ATOM 1680 O O . TYR A 1 210 ? 3.680 -5.725 -22.591 1.00 93.06 210 TYR A O 1
ATOM 1688 N N . PRO A 1 211 ? 2.291 -6.633 -21.059 1.00 92.06 211 PRO A N 1
ATOM 1689 C CA . PRO A 1 211 ? 3.029 -7.891 -20.945 1.00 92.06 211 PRO A CA 1
ATOM 1690 C C . PRO A 1 211 ? 3.203 -8.608 -22.296 1.00 92.06 211 PRO A C 1
ATOM 1692 O O . PRO A 1 211 ? 2.378 -8.413 -23.195 1.00 92.06 211 PRO A O 1
ATOM 1695 N N . PRO A 1 212 ? 4.251 -9.434 -22.456 1.00 91.62 212 PRO A N 1
ATOM 1696 C CA . PRO A 1 212 ? 4.480 -10.165 -23.691 1.00 91.62 212 PRO A CA 1
ATOM 1697 C C . PRO A 1 212 ? 3.463 -11.287 -23.882 1.00 91.62 212 PRO A C 1
ATOM 1699 O O . PRO A 1 212 ? 3.010 -11.935 -22.937 1.00 91.62 212 PRO A O 1
ATOM 1702 N N . TYR A 1 213 ? 3.133 -11.508 -25.146 1.00 90.00 213 TYR A N 1
ATOM 1703 C CA . TYR A 1 213 ? 2.310 -12.593 -25.654 1.00 90.00 213 TYR A CA 1
ATOM 1704 C C . TYR A 1 213 ? 3.099 -13.333 -26.732 1.00 90.00 213 TYR A C 1
ATOM 1706 O O . TYR A 1 213 ? 4.084 -12.816 -27.258 1.00 90.00 213 TYR A O 1
ATOM 1714 N N . ALA A 1 214 ? 2.648 -14.530 -27.091 1.00 88.50 214 ALA A N 1
ATOM 1715 C CA . ALA A 1 214 ? 3.224 -15.285 -28.191 1.00 88.50 214 ALA A CA 1
ATOM 1716 C C . ALA A 1 214 ? 2.111 -15.841 -29.077 1.00 88.50 214 ALA A C 1
ATOM 1718 O O . ALA A 1 214 ? 1.158 -16.437 -28.573 1.00 88.50 214 ALA A O 1
ATOM 1719 N N . ASP A 1 215 ? 2.261 -15.668 -30.389 1.00 85.50 215 ASP A N 1
ATOM 1720 C CA . ASP A 1 215 ? 1.459 -16.365 -31.393 1.00 85.50 215 ASP A CA 1
ATOM 1721 C C . ASP A 1 215 ? 2.393 -17.187 -32.283 1.00 85.50 215 ASP A C 1
ATOM 1723 O O . ASP A 1 215 ? 3.371 -16.672 -32.823 1.00 85.50 215 ASP A O 1
ATOM 1727 N N . VAL A 1 216 ? 2.144 -18.495 -32.365 1.00 87.19 216 VAL A N 1
ATOM 1728 C CA . VAL A 1 216 ? 2.990 -19.468 -33.085 1.00 87.19 216 VAL A CA 1
ATOM 1729 C C . VAL A 1 216 ? 4.496 -19.341 -32.750 1.00 87.19 216 VAL A C 1
ATOM 1731 O O . VAL A 1 216 ? 5.362 -19.527 -33.601 1.00 87.19 216 VAL A O 1
ATOM 1734 N N . GLY A 1 217 ? 4.826 -19.014 -31.494 1.00 83.12 217 GLY A N 1
ATOM 1735 C CA . GLY A 1 217 ? 6.212 -18.863 -31.025 1.00 83.12 217 GLY A CA 1
ATOM 1736 C C . GLY A 1 217 ? 6.894 -17.544 -31.408 1.00 83.12 217 GLY A C 1
ATOM 1737 O O . GLY A 1 217 ? 8.084 -17.385 -31.151 1.00 83.12 217 GLY A O 1
ATOM 1738 N N . ILE A 1 218 ? 6.167 -16.594 -32.001 1.00 88.25 218 ILE A N 1
ATOM 1739 C CA . ILE A 1 218 ? 6.663 -15.243 -32.272 1.00 88.25 218 ILE A CA 1
ATOM 1740 C C . ILE A 1 218 ? 6.204 -14.332 -31.124 1.00 88.25 218 ILE A C 1
ATOM 1742 O O . ILE A 1 218 ? 4.992 -14.145 -30.954 1.00 88.25 218 ILE A O 1
ATOM 1746 N N . PRO A 1 219 ? 7.131 -13.775 -30.322 1.00 92.19 219 PRO A N 1
ATOM 1747 C CA . PRO A 1 219 ? 6.769 -12.871 -29.243 1.00 92.19 219 PRO A CA 1
ATOM 1748 C C . PRO A 1 219 ? 6.255 -11.540 -29.800 1.00 92.19 219 PRO A C 1
ATOM 1750 O O . PRO A 1 219 ? 6.791 -11.002 -30.771 1.00 92.19 219 PRO A O 1
ATOM 1753 N N . TYR A 1 220 ? 5.227 -10.986 -29.162 1.00 93.38 220 TYR A N 1
ATOM 1754 C CA . TYR A 1 220 ? 4.714 -9.646 -29.433 1.00 93.38 220 TYR A CA 1
ATOM 1755 C C . TYR A 1 220 ? 4.226 -8.974 -28.143 1.00 93.38 220 TYR A C 1
ATOM 1757 O O . TYR A 1 220 ? 3.872 -9.634 -27.166 1.00 93.38 220 TYR A O 1
ATOM 1765 N N . ARG A 1 221 ? 4.177 -7.640 -28.138 1.00 93.69 22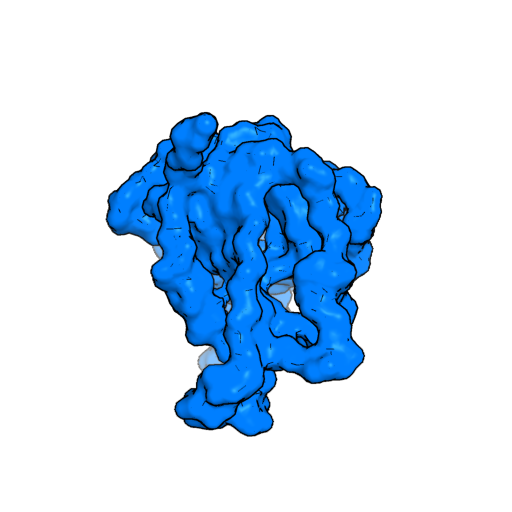1 ARG A N 1
ATOM 1766 C CA . ARG A 1 221 ? 3.564 -6.839 -27.070 1.00 93.69 221 ARG A CA 1
ATOM 1767 C C . ARG A 1 221 ? 2.580 -5.853 -27.669 1.00 93.69 221 ARG A C 1
ATOM 1769 O O . ARG A 1 221 ? 2.823 -5.301 -28.740 1.00 93.69 221 ARG A O 1
ATOM 1776 N N . TRP A 1 222 ? 1.490 -5.605 -26.953 1.00 93.88 222 TRP A N 1
ATOM 1777 C CA . TRP A 1 222 ? 0.647 -4.450 -27.241 1.00 93.88 222 TRP A CA 1
ATOM 1778 C C . TRP A 1 222 ? 1.329 -3.183 -26.718 1.00 93.88 222 TRP A C 1
ATOM 1780 O O . TRP A 1 222 ? 1.987 -3.215 -25.675 1.00 93.88 222 TRP A O 1
ATOM 1790 N N . ALA A 1 223 ? 1.147 -2.077 -27.434 1.00 93.62 223 ALA A N 1
ATOM 1791 C CA . ALA A 1 223 ? 1.670 -0.767 -27.074 1.00 93.62 223 ALA A CA 1
ATOM 1792 C C . ALA A 1 223 ? 0.566 0.287 -27.188 1.00 93.62 223 ALA A C 1
ATOM 1794 O O . ALA A 1 223 ? -0.260 0.244 -28.102 1.00 93.62 223 ALA A O 1
ATOM 1795 N N . HIS A 1 224 ? 0.555 1.232 -26.255 1.00 92.38 224 HIS A N 1
ATOM 1796 C CA . HIS A 1 224 ? -0.204 2.468 -26.379 1.00 92.38 224 HIS A CA 1
ATOM 1797 C C . HIS A 1 224 ? 0.484 3.425 -27.371 1.00 92.38 224 HIS A C 1
ATOM 1799 O O . HIS A 1 224 ? 1.659 3.263 -27.688 1.00 92.38 224 HIS A O 1
ATOM 1805 N N . THR A 1 225 ? -0.227 4.453 -27.841 1.00 88.44 225 THR A N 1
ATOM 1806 C CA . THR A 1 225 ? 0.303 5.439 -28.805 1.00 88.44 225 THR A CA 1
ATOM 1807 C C . THR A 1 225 ? 1.538 6.190 -28.294 1.00 88.44 225 THR A C 1
ATOM 1809 O O . THR A 1 225 ? 2.380 6.593 -29.084 1.00 88.44 225 THR A O 1
ATOM 1812 N N . GLU A 1 226 ? 1.641 6.366 -26.979 1.00 90.00 226 GLU A N 1
ATOM 1813 C CA . GLU A 1 226 ? 2.731 7.082 -26.296 1.00 90.00 226 GLU A CA 1
ATOM 1814 C C . GLU A 1 226 ? 3.636 6.100 -25.534 1.00 90.00 226 GLU A C 1
ATOM 1816 O O . GLU A 1 226 ? 4.076 6.382 -24.423 1.00 90.00 226 GLU A O 1
ATOM 1821 N N . ALA A 1 227 ? 3.821 4.890 -26.073 1.00 92.50 227 ALA A N 1
ATOM 1822 C CA . ALA A 1 227 ? 4.637 3.878 -25.419 1.00 92.50 227 ALA A CA 1
ATOM 1823 C C . ALA A 1 227 ? 6.128 4.235 -25.485 1.00 92.50 227 ALA A C 1
ATOM 1825 O O . ALA A 1 227 ? 6.663 4.500 -26.558 1.00 92.50 227 ALA A O 1
ATOM 1826 N N . GLU A 1 228 ? 6.792 4.196 -24.334 1.00 93.56 228 GLU A N 1
ATOM 1827 C CA . GLU A 1 228 ? 8.180 4.625 -24.174 1.00 93.56 228 GLU A CA 1
ATOM 1828 C C . GLU A 1 228 ? 9.153 3.556 -24.671 1.00 93.56 228 GLU A C 1
ATOM 1830 O O . GLU A 1 228 ? 9.063 2.383 -24.281 1.00 93.56 228 GLU A O 1
ATOM 1835 N N . ILE A 1 229 ? 10.139 3.967 -25.467 1.00 91.69 229 ILE A N 1
ATOM 1836 C CA . ILE A 1 229 ? 11.310 3.146 -25.777 1.00 91.69 229 ILE A CA 1
ATOM 1837 C C . ILE A 1 229 ? 12.532 3.805 -25.152 1.00 91.69 229 ILE A C 1
ATOM 1839 O O . ILE A 1 229 ? 12.853 4.957 -25.426 1.00 91.69 229 ILE A O 1
ATOM 1843 N N . ILE A 1 230 ? 13.241 3.055 -24.316 1.00 90.56 230 ILE A N 1
ATOM 1844 C CA . ILE A 1 230 ? 14.452 3.525 -23.654 1.00 90.56 230 ILE A CA 1
ATOM 1845 C C . ILE A 1 230 ? 15.643 2.889 -24.365 1.00 90.56 230 ILE A C 1
ATOM 1847 O O . ILE A 1 230 ? 15.790 1.665 -24.378 1.00 90.56 230 ILE A O 1
ATOM 1851 N N . VAL A 1 231 ? 16.496 3.718 -24.960 1.00 88.75 231 VAL A N 1
ATOM 1852 C CA . VAL A 1 231 ? 17.708 3.280 -25.659 1.00 88.75 231 VAL A CA 1
ATOM 1853 C C . VAL A 1 231 ? 18.907 3.519 -24.756 1.00 88.75 231 VAL A C 1
ATOM 1855 O O . VAL A 1 231 ? 19.186 4.663 -24.415 1.00 88.75 231 VAL A O 1
ATOM 1858 N N . LEU A 1 232 ? 19.611 2.451 -24.383 1.00 83.75 232 LEU A N 1
ATOM 1859 C CA . LEU A 1 232 ? 20.818 2.455 -23.559 1.00 83.75 232 LEU A CA 1
ATOM 1860 C C . LEU A 1 232 ? 22.060 2.515 -24.478 1.00 83.75 232 LEU A C 1
ATOM 1862 O O . LEU A 1 232 ? 22.410 1.487 -25.062 1.00 83.75 232 LEU A O 1
ATOM 1866 N N . PRO A 1 233 ? 22.742 3.674 -24.613 1.00 67.38 233 PRO A N 1
ATOM 1867 C CA . PRO A 1 233 ? 23.818 3.897 -25.590 1.00 67.38 233 PRO A CA 1
ATOM 1868 C C . PRO A 1 233 ? 24.981 2.903 -25.501 1.00 67.38 233 PRO A C 1
ATOM 1870 O O . PRO A 1 233 ? 25.518 2.505 -26.529 1.00 67.38 233 PRO A O 1
ATOM 1873 N N . ASP A 1 234 ? 25.307 2.451 -24.286 1.00 67.38 234 ASP A N 1
ATOM 1874 C CA . ASP A 1 234 ? 26.399 1.505 -24.011 1.00 67.38 234 ASP A CA 1
ATOM 1875 C C . ASP A 1 234 ? 25.885 0.215 -23.340 1.00 67.38 234 ASP A C 1
ATOM 1877 O O . ASP A 1 234 ? 26.608 -0.446 -22.594 1.00 67.38 234 ASP A O 1
ATOM 1881 N N . GLY A 1 235 ? 24.586 -0.089 -23.483 1.00 58.47 235 GLY A N 1
ATOM 1882 C CA . GLY A 1 235 ? 23.919 -1.169 -22.738 1.00 58.47 235 GLY A CA 1
ATOM 1883 C C . GLY A 1 235 ? 23.839 -0.937 -21.219 1.00 58.47 235 GLY A C 1
ATOM 1884 O O . GLY A 1 235 ? 23.483 -1.847 -20.474 1.00 58.47 235 GLY A O 1
ATOM 1885 N N . SER A 1 236 ? 24.171 0.275 -20.761 1.00 56.28 236 SER A N 1
ATOM 1886 C CA . SER A 1 236 ? 24.275 0.657 -19.349 1.00 56.28 236 SER A CA 1
ATOM 1887 C C . SER A 1 236 ? 23.038 1.459 -18.897 1.00 56.28 236 SER A C 1
ATOM 1889 O O . SER A 1 236 ? 22.700 2.433 -19.570 1.00 56.28 236 SER A O 1
ATOM 1891 N N . PRO A 1 237 ? 22.390 1.136 -17.757 1.00 55.06 237 PRO A N 1
ATOM 1892 C CA . PRO A 1 237 ? 21.131 1.763 -17.314 1.00 55.06 237 PRO A CA 1
ATOM 1893 C C . PRO A 1 237 ? 21.162 3.291 -17.112 1.00 55.06 237 PRO A C 1
ATOM 1895 O O . PRO A 1 237 ? 20.123 3.941 -17.165 1.00 55.06 237 PRO A O 1
ATOM 1898 N N . GLY A 1 238 ? 22.340 3.884 -16.877 1.00 52.38 238 GLY A N 1
ATOM 1899 C CA . GLY A 1 238 ? 22.491 5.293 -16.479 1.00 52.38 238 GLY A CA 1
ATOM 1900 C C . GLY A 1 238 ? 22.597 6.323 -17.612 1.00 52.38 238 GLY A C 1
ATOM 1901 O O . GLY A 1 238 ? 22.694 7.512 -17.323 1.00 52.38 238 GLY A O 1
ATOM 1902 N N . SER A 1 239 ? 22.609 5.899 -18.879 1.00 54.38 239 SER A N 1
ATOM 1903 C CA . SER A 1 239 ? 22.770 6.782 -20.051 1.00 54.38 239 SER A CA 1
ATOM 1904 C C . SER A 1 239 ? 21.577 6.754 -21.015 1.00 54.38 239 SER A C 1
ATOM 1906 O O . SER A 1 239 ? 21.681 7.240 -22.139 1.00 54.38 239 SER A O 1
ATOM 1908 N N . GLY A 1 240 ? 20.444 6.192 -20.583 1.00 57.19 240 GLY A N 1
ATOM 1909 C CA . GLY A 1 240 ? 19.276 5.961 -21.430 1.00 57.19 240 GLY A CA 1
ATOM 1910 C C . GLY A 1 240 ? 18.635 7.232 -21.997 1.00 57.19 240 GLY A C 1
ATOM 1911 O O . GLY A 1 240 ? 18.385 8.187 -21.263 1.00 57.19 240 GLY A O 1
ATOM 1912 N N . LEU A 1 241 ? 18.314 7.221 -23.293 1.00 64.56 241 LEU A N 1
ATOM 1913 C CA . LEU A 1 241 ? 17.424 8.198 -23.927 1.00 64.56 241 LEU A CA 1
ATOM 1914 C C . LEU A 1 241 ? 16.013 7.605 -24.007 1.00 64.56 241 LEU A C 1
ATOM 1916 O O . LEU A 1 241 ? 15.845 6.520 -24.563 1.00 64.56 241 LEU A O 1
ATOM 1920 N N . VAL A 1 242 ? 15.016 8.316 -23.474 1.00 68.19 242 VAL A N 1
ATOM 1921 C CA . VAL A 1 242 ? 13.596 7.985 -23.672 1.00 68.19 242 VAL A CA 1
ATOM 1922 C C . VAL A 1 242 ? 13.148 8.607 -24.992 1.00 68.19 242 VAL A C 1
ATOM 1924 O O . VAL A 1 242 ? 13.289 9.819 -25.174 1.00 68.19 242 VAL A O 1
ATOM 1927 N N . VAL A 1 243 ? 12.661 7.770 -25.905 1.00 65.06 243 VAL A N 1
ATOM 1928 C CA . VAL A 1 243 ? 12.128 8.139 -27.224 1.00 65.06 243 VAL A CA 1
ATOM 1929 C C . VAL A 1 243 ? 10.633 7.867 -27.261 1.00 65.06 243 VAL A C 1
ATOM 1931 O O . VAL A 1 243 ? 10.221 6.801 -26.741 1.00 65.06 243 VAL A O 1
#

Foldseek 3Di:
DPPDQFQEEEFEEDEPPCVVHPVLLLLQLLQVQVLVLCQVQVHQYEYEYEHEQYDPPDDTNVVSYDDDPPSDNYHYHYHYDHLVNLVVDPCSVPDVDPGVVSSVVRVVVHRHPYYHYDYSRAHDDSVVSNVSSVSPDDPPDDDDDKGWDFDPDQPRPDPSVSSVVRSLQGTQWIQDPQGIFGADSNRFGQADCQAPAHLQNQKGWDPQWHDWDDDPSHIDIGGDPLTWIWGRPRSDPPRTDTD